Protein AF-A0A1Y6CML8-F1 (afdb_monomer)

Sequence (358 aa):
MKNLISGRGLSFLCTCILMVQCGVFVGNPADETDGVEADGSIPDDSTGTSSSMTLTLSADSSATLQGASTPLILPNGLTINYGRLTVSRLRMVPSAEESEFEQGLDERLSQIEEQEDPGKATTREEKEGSIESIEAEYDELIAAAATEEEKEALREQEDEERATHEEEVASIEKELQDEKDALEDTEDSSLKLKDNDYVYDLLANTVTPSIDSFSALDGSYQRVEFELRPLRESSDPKLLNRAALVEGVIEIDSTTRRVEVEVRQLTPIKLKGTGGLQVDADDTNDMIIKFALGAWFVDVNLNTATVNTRGEIHINEKENRPLYDAILQNIRRSTKFGEDQDTDGQLDDDELVGDGDD

pLDDT: mean 70.41, std 22.05, range [20.19, 98.38]

Solvent-accessible surface area (backbone atoms only — not comparable to full-atom values): 21120 Å² total; per-residue (Å²): 142,77,92,83,86,85,79,86,76,84,75,84,78,74,88,75,84,80,76,86,79,68,67,76,76,76,76,79,78,87,84,87,88,85,91,72,87,79,71,92,69,80,77,87,56,76,81,82,47,63,16,65,32,43,76,44,72,42,50,51,53,94,66,84,77,81,63,73,79,67,62,50,72,38,97,86,54,40,32,36,74,44,37,40,37,22,42,38,39,41,36,43,41,47,38,67,57,55,50,51,48,52,51,50,49,51,53,46,52,50,49,53,41,68,73,41,64,93,88,68,71,59,56,71,71,47,47,58,49,43,50,58,50,48,54,54,52,50,53,53,51,45,70,66,41,92,44,72,69,57,30,51,53,49,50,53,48,50,54,51,55,48,52,52,51,53,50,52,54,52,50,50,55,48,53,54,49,56,49,52,58,56,57,68,66,64,60,86,75,46,52,61,54,70,94,45,76,27,38,34,31,54,60,65,51,45,51,44,64,72,79,72,72,44,71,46,60,34,39,49,22,32,31,40,37,39,32,30,41,40,32,88,74,58,96,53,71,85,44,47,60,24,11,31,43,40,32,29,38,33,72,51,94,92,39,81,28,46,36,37,40,51,35,48,68,53,79,64,40,52,49,67,39,82,84,29,45,79,39,55,52,94,50,85,47,63,47,74,47,66,49,50,64,61,56,30,50,61,94,55,68,72,84,75,56,65,62,47,100,84,56,32,34,53,30,22,93,82,38,47,36,75,58,32,54,51,31,53,50,29,45,58,52,73,41,56,70,47,59,32,83,85,70,81,77,53,64,40,78,69,70,75,78,68,82,75,87,125

Nearest PDB structures (foldseek):
  5uh7-assembly1_A  TM=4.057E-01  e=6.525E-01  Mycobacterium tuberculosis H37Rv
  8qu6-assembly1_D  TM=3.721E-01  e=4.956E+00  Mycolicibacterium smegmatis MC2 155

Structure (mmCIF, N/CA/C/O backbone):
data_AF-A0A1Y6CML8-F1
#
_entry.id   AF-A0A1Y6CML8-F1
#
loop_
_atom_site.group_PDB
_atom_site.id
_atom_site.type_symbol
_atom_site.label_atom_id
_atom_site.label_alt_id
_atom_site.label_comp_id
_atom_site.label_asym_id
_atom_site.label_entity_id
_atom_site.label_seq_id
_atom_site.pdbx_PDB_ins_code
_atom_site.Cartn_x
_atom_site.Cartn_y
_atom_site.Cartn_z
_atom_site.occupancy
_atom_site.B_iso_or_equiv
_atom_site.auth_seq_id
_atom_site.auth_comp_id
_atom_site.auth_asym_id
_atom_site.auth_atom_id
_atom_site.pdbx_PDB_model_num
ATOM 1 N N . MET A 1 1 ? -37.111 -34.732 35.824 1.00 43.94 1 MET A N 1
ATOM 2 C CA . MET A 1 1 ? -36.008 -33.751 35.791 1.00 43.94 1 MET A CA 1
ATOM 3 C C . MET A 1 1 ? -34.709 -34.484 36.082 1.00 43.94 1 MET A C 1
ATOM 5 O O . MET A 1 1 ? -34.442 -34.813 37.229 1.00 43.94 1 MET A O 1
ATOM 9 N N . LYS A 1 2 ? -33.971 -34.846 35.031 1.00 35.50 2 LYS A N 1
ATOM 10 C CA . LYS A 1 2 ? -32.618 -35.410 35.097 1.00 35.50 2 LYS A CA 1
ATOM 11 C C . LYS A 1 2 ? -31.787 -34.608 34.103 1.00 35.50 2 LYS A C 1
ATOM 13 O O . LYS A 1 2 ? -32.098 -34.622 32.917 1.00 35.50 2 LYS A O 1
ATOM 18 N N . ASN A 1 3 ? -30.810 -33.872 34.620 1.00 36.62 3 ASN A N 1
ATOM 19 C CA . ASN A 1 3 ? -29.830 -33.141 33.831 1.00 36.62 3 ASN A CA 1
ATOM 20 C C . ASN A 1 3 ? -28.894 -34.144 33.151 1.00 36.62 3 ASN A C 1
ATOM 22 O O . ASN A 1 3 ? -28.293 -34.972 33.834 1.00 36.62 3 ASN A O 1
ATOM 26 N N . LEU A 1 4 ? -28.756 -34.040 31.830 1.00 33.25 4 LEU A N 1
ATOM 27 C CA . LEU A 1 4 ? -27.606 -34.557 31.096 1.00 33.25 4 LEU A CA 1
ATOM 28 C C . LEU A 1 4 ? -26.916 -33.359 30.440 1.00 33.25 4 LEU A C 1
ATOM 30 O O . LEU A 1 4 ? -27.422 -32.778 29.486 1.00 33.25 4 LEU A O 1
ATOM 34 N N . ILE A 1 5 ? -25.776 -32.985 31.013 1.00 41.59 5 ILE A N 1
ATOM 35 C CA . ILE A 1 5 ? -24.759 -32.123 30.418 1.00 41.59 5 ILE A CA 1
ATOM 36 C C . ILE A 1 5 ? -23.634 -33.077 30.022 1.00 41.59 5 ILE A C 1
ATOM 38 O O . ILE A 1 5 ? -23.027 -33.688 30.898 1.00 41.59 5 ILE A O 1
ATOM 42 N N . SER A 1 6 ? -23.385 -33.251 28.727 1.00 35.81 6 SER A N 1
ATOM 43 C CA . SER A 1 6 ? -22.175 -33.890 28.202 1.00 35.81 6 SER A CA 1
ATOM 44 C C . SER A 1 6 ? -22.155 -33.725 26.684 1.00 35.81 6 SER A C 1
ATOM 46 O O . SER A 1 6 ? -23.107 -34.112 26.013 1.00 35.81 6 SER A O 1
ATOM 48 N N . GLY A 1 7 ? -21.082 -33.123 26.169 1.00 28.22 7 GLY A N 1
ATOM 49 C CA . GLY A 1 7 ? -20.831 -33.010 24.733 1.00 28.22 7 GLY A CA 1
ATOM 50 C C . GLY A 1 7 ? -20.184 -31.693 24.313 1.00 28.22 7 GLY A C 1
ATOM 51 O O . GLY A 1 7 ? -20.673 -31.051 23.393 1.00 28.22 7 GLY A O 1
ATOM 52 N N . ARG A 1 8 ? -19.099 -31.262 24.973 1.00 32.75 8 ARG A N 1
ATOM 53 C CA . ARG A 1 8 ? -18.182 -30.287 24.362 1.00 32.75 8 ARG A CA 1
ATOM 54 C C . ARG A 1 8 ? -17.377 -31.032 23.300 1.00 32.75 8 ARG A C 1
ATOM 56 O O . ARG A 1 8 ? -16.422 -31.726 23.635 1.00 32.75 8 ARG A O 1
ATOM 63 N N . GLY A 1 9 ? -17.807 -30.931 22.046 1.00 28.31 9 GLY A N 1
ATOM 64 C CA . GLY A 1 9 ? -16.965 -31.259 20.904 1.00 28.31 9 GLY A CA 1
ATOM 65 C C . GLY A 1 9 ? -15.872 -30.203 20.798 1.00 28.31 9 GLY A C 1
ATOM 66 O O . GLY A 1 9 ? -16.166 -29.039 20.544 1.00 28.31 9 GLY A O 1
ATOM 67 N N . LEU A 1 10 ? -14.627 -30.603 21.049 1.00 29.70 10 LEU A N 1
ATOM 68 C CA . LEU A 1 10 ? -13.454 -29.868 20.594 1.00 29.70 10 LEU A CA 1
ATOM 69 C C . LEU A 1 10 ? -13.422 -30.014 19.066 1.00 29.70 10 LEU A C 1
ATOM 71 O O . LEU A 1 10 ? -13.058 -31.070 18.555 1.00 29.70 10 LEU A O 1
ATOM 75 N N . SER A 1 11 ? -13.852 -28.990 18.337 1.00 24.38 11 SER A N 1
ATOM 76 C CA . SER A 1 11 ? -13.540 -28.860 16.917 1.00 24.38 11 SER A CA 1
ATOM 77 C C . SER A 1 11 ? -12.185 -28.168 16.803 1.00 24.38 11 SER A C 1
ATOM 79 O O . SER A 1 11 ? -12.092 -26.952 16.959 1.00 24.38 11 SER A O 1
ATOM 81 N N . PHE A 1 12 ? -11.135 -28.955 16.564 1.00 25.00 12 PHE A N 1
ATOM 82 C CA . PHE A 1 12 ? -9.922 -28.457 15.926 1.00 25.00 12 PHE A CA 1
ATOM 83 C C . PHE A 1 12 ? -10.318 -28.042 14.506 1.00 25.00 12 PHE A C 1
ATOM 85 O O . PHE A 1 12 ? -10.571 -28.900 13.663 1.00 25.00 12 PHE A O 1
ATOM 92 N N . LEU A 1 13 ? -10.453 -26.740 14.265 1.00 23.41 13 LEU A N 1
ATOM 93 C CA . LEU A 1 13 ? -10.524 -26.210 12.910 1.00 23.41 13 LEU A CA 1
ATOM 94 C C . LEU A 1 13 ? -9.090 -25.942 12.469 1.00 23.41 13 LEU A C 1
ATOM 96 O O . LEU A 1 13 ? -8.409 -25.054 12.972 1.00 23.41 13 LEU A O 1
ATOM 100 N N . CYS A 1 14 ? -8.652 -26.852 11.608 1.00 21.59 14 CYS A N 1
ATOM 101 C CA . CYS A 1 14 ? -7.428 -26.836 10.840 1.00 21.59 14 CYS A CA 1
ATOM 102 C C . CYS A 1 14 ? -7.325 -25.521 10.057 1.00 21.59 14 CYS A C 1
ATOM 104 O O . CYS A 1 14 ? -8.293 -25.078 9.440 1.00 21.59 14 CYS A O 1
ATOM 106 N N . THR A 1 15 ? -6.150 -24.905 10.140 1.00 26.06 15 THR A N 1
ATOM 107 C CA . THR A 1 15 ? -5.695 -23.780 9.331 1.00 26.06 15 THR A CA 1
ATOM 108 C C . THR A 1 15 ? -5.855 -24.127 7.852 1.00 26.06 15 THR A C 1
ATOM 110 O O . THR A 1 15 ? -5.135 -24.980 7.342 1.00 26.06 15 THR A O 1
ATOM 113 N N . CYS A 1 16 ? -6.796 -23.486 7.163 1.00 20.19 16 CYS A N 1
ATOM 114 C CA . CYS A 1 16 ? -6.818 -23.463 5.705 1.00 20.19 16 CYS A CA 1
ATOM 115 C C . CYS A 1 16 ? -6.251 -22.116 5.264 1.00 20.19 16 CYS A C 1
ATOM 117 O O . CYS A 1 16 ? -6.911 -21.084 5.382 1.00 20.19 16 CYS A O 1
ATOM 119 N N . ILE A 1 17 ? -4.996 -22.158 4.822 1.00 25.16 17 ILE A N 1
ATOM 120 C CA . ILE A 1 17 ? -4.345 -21.131 4.013 1.00 25.16 17 ILE A CA 1
ATOM 121 C C . ILE A 1 17 ? -5.192 -21.009 2.742 1.00 25.16 17 ILE A C 1
ATOM 123 O O . ILE A 1 17 ? -5.418 -22.006 2.056 1.00 25.16 17 ILE A O 1
ATOM 127 N N . LEU A 1 18 ? -5.773 -19.832 2.504 1.00 21.09 18 LEU A N 1
ATOM 128 C CA . LEU A 1 18 ? -6.534 -19.578 1.288 1.00 21.09 18 LEU A CA 1
ATOM 129 C C . LEU A 1 18 ? -5.581 -18.965 0.266 1.00 21.09 18 LEU A C 1
ATOM 131 O O . LEU A 1 18 ? -5.087 -17.857 0.458 1.00 21.09 18 LEU A O 1
ATOM 135 N N . MET A 1 19 ? -5.340 -19.755 -0.775 1.00 24.66 19 MET A N 1
ATOM 136 C CA . MET A 1 19 ? -4.560 -19.443 -1.963 1.00 24.66 19 MET A CA 1
ATOM 137 C C . MET A 1 19 ? -5.024 -18.144 -2.627 1.00 24.66 19 MET A C 1
ATOM 139 O O . MET A 1 19 ? -6.220 -17.935 -2.877 1.00 24.66 19 MET A O 1
ATOM 143 N N . VAL A 1 20 ? -4.055 -17.326 -3.029 1.00 26.41 20 VAL A N 1
ATOM 144 C CA . VAL A 1 20 ? -4.253 -16.343 -4.091 1.00 26.41 20 VAL A CA 1
ATOM 145 C C . VAL A 1 20 ? -4.290 -17.113 -5.407 1.00 26.41 20 VAL A C 1
ATOM 147 O O . VAL A 1 20 ? -3.270 -17.346 -6.037 1.00 26.41 20 VAL A O 1
ATOM 150 N N . GLN A 1 21 ? -5.480 -17.512 -5.846 1.00 26.95 21 GLN A N 1
ATOM 151 C CA . GLN A 1 21 ? -5.640 -17.994 -7.213 1.00 26.95 21 GLN A CA 1
ATOM 152 C C . GLN A 1 21 ? -5.720 -16.777 -8.143 1.00 26.95 21 GLN A C 1
ATOM 154 O O . GLN A 1 21 ? -6.791 -16.181 -8.303 1.00 26.95 21 GLN A O 1
ATOM 159 N N . CYS A 1 22 ? -4.577 -16.380 -8.706 1.00 27.27 22 CYS A N 1
ATOM 160 C CA . CYS A 1 22 ? -4.531 -15.558 -9.909 1.00 27.27 22 CYS A CA 1
ATOM 161 C C . CYS A 1 22 ? -4.835 -16.499 -11.081 1.00 27.27 22 CYS A C 1
ATOM 163 O O . CYS A 1 22 ? -3.946 -17.094 -11.672 1.00 27.27 22 CYS A O 1
ATOM 165 N N . GLY A 1 23 ? -6.117 -16.755 -11.339 1.00 24.86 23 GLY A N 1
ATOM 166 C CA . GLY A 1 23 ? -6.502 -17.515 -12.519 1.00 24.86 23 GLY A CA 1
ATOM 167 C C . GLY A 1 23 ? -6.391 -16.620 -13.743 1.00 24.86 23 GLY A C 1
ATOM 168 O O . GLY A 1 23 ? -7.392 -16.020 -14.120 1.00 24.86 23 GLY A O 1
ATOM 169 N N . VAL A 1 24 ? -5.215 -16.548 -14.369 1.00 28.98 24 VAL A N 1
ATOM 170 C CA . VAL A 1 24 ? -5.173 -16.294 -15.812 1.00 28.98 24 VAL A CA 1
ATOM 171 C C . VAL A 1 24 ? -5.735 -17.566 -16.432 1.00 28.98 24 VAL A C 1
ATOM 173 O O . VAL A 1 24 ? -5.081 -18.605 -16.465 1.00 28.98 24 VAL A O 1
ATOM 176 N N . PHE A 1 25 ? -7.016 -17.546 -16.796 1.00 27.05 25 PHE A N 1
ATOM 177 C CA . PHE A 1 25 ? -7.629 -18.690 -17.455 1.00 27.05 25 PHE A CA 1
ATOM 178 C C . PHE A 1 25 ? -7.141 -18.696 -18.905 1.00 27.05 25 PHE A C 1
ATOM 180 O O . PHE A 1 25 ? -7.835 -18.206 -19.787 1.00 27.05 25 PHE A O 1
ATOM 187 N N . VAL A 1 26 ? -5.945 -19.240 -19.147 1.00 30.86 26 VAL A N 1
ATOM 188 C CA . VAL A 1 26 ? -5.511 -19.593 -20.501 1.00 30.86 26 VAL A CA 1
ATOM 189 C C . VAL A 1 26 ? -6.376 -20.777 -20.913 1.00 30.86 26 VAL A C 1
ATOM 191 O O . VAL A 1 26 ? -6.164 -21.922 -20.501 1.00 30.86 26 VAL A O 1
ATOM 194 N N . GLY A 1 27 ? -7.459 -20.487 -21.629 1.00 23.41 27 GLY A N 1
ATOM 195 C CA . GLY A 1 27 ? -8.357 -21.507 -22.136 1.00 23.41 27 GLY A CA 1
ATOM 196 C C . GLY A 1 27 ? -7.617 -22.339 -23.169 1.00 23.41 27 GLY A C 1
ATOM 197 O O . GLY A 1 27 ? -7.581 -21.959 -24.323 1.00 23.41 27 GLY A O 1
ATOM 198 N N . ASN A 1 28 ? -7.049 -23.475 -22.769 1.00 26.75 28 ASN A N 1
ATOM 199 C CA . ASN A 1 28 ? -6.394 -24.407 -23.684 1.00 26.75 28 ASN A CA 1
ATOM 200 C C . ASN A 1 28 ? -7.430 -24.952 -24.696 1.00 26.75 28 ASN A C 1
ATOM 202 O O . ASN A 1 28 ? -8.315 -25.719 -24.282 1.00 26.75 28 ASN A O 1
ATOM 206 N N . PRO A 1 29 ? -7.392 -24.592 -25.998 1.00 29.45 29 PRO A N 1
ATOM 207 C CA . PRO A 1 29 ? -8.191 -25.292 -26.981 1.00 29.45 29 PRO A CA 1
ATOM 208 C C . PRO A 1 29 ? -7.500 -26.623 -27.286 1.00 29.45 29 PRO A C 1
ATOM 210 O O . PRO A 1 29 ? -6.306 -26.703 -27.553 1.00 29.45 29 PRO A O 1
ATOM 213 N N . ALA A 1 30 ? -8.277 -27.693 -27.203 1.00 30.61 30 ALA A N 1
ATOM 214 C CA . ALA A 1 30 ? -7.819 -29.056 -27.379 1.00 30.61 30 ALA A CA 1
ATOM 215 C C . ALA A 1 30 ? -7.053 -29.300 -28.705 1.00 30.61 30 ALA A C 1
ATOM 217 O O . ALA A 1 30 ? -7.600 -29.085 -29.783 1.00 30.61 30 ALA A O 1
ATOM 218 N N . ASP A 1 31 ? -5.877 -29.915 -28.552 1.00 32.16 31 ASP A N 1
ATOM 219 C CA . ASP A 1 31 ? -5.409 -31.135 -29.236 1.00 32.16 31 ASP A CA 1
ATOM 220 C C . ASP A 1 31 ? -4.552 -31.082 -30.529 1.00 32.16 31 ASP A C 1
ATOM 222 O O . ASP A 1 31 ? -4.828 -30.378 -31.495 1.00 32.16 31 ASP A O 1
ATOM 226 N N . GLU A 1 32 ? -3.575 -32.001 -30.498 1.00 31.28 32 GLU A N 1
ATOM 227 C CA . GLU A 1 32 ? -2.756 -32.665 -31.532 1.00 31.28 32 GLU A CA 1
ATOM 228 C C . GLU A 1 32 ? -1.605 -31.957 -32.301 1.00 31.28 32 GLU A C 1
ATOM 230 O O . GLU A 1 32 ? -1.750 -31.445 -33.407 1.00 31.28 32 GLU A O 1
ATOM 235 N N . THR A 1 33 ? -0.392 -32.270 -31.816 1.00 35.28 33 THR A N 1
ATOM 236 C CA . THR A 1 33 ? 0.757 -32.890 -32.531 1.00 35.28 33 THR A CA 1
ATOM 237 C C . THR A 1 33 ? 1.876 -32.065 -33.191 1.00 35.28 33 THR A C 1
ATOM 239 O O . THR A 1 33 ? 1.671 -31.180 -34.011 1.00 35.28 33 THR A O 1
ATOM 242 N N . ASP A 1 34 ? 3.072 -32.597 -32.898 1.00 31.50 34 ASP A N 1
ATOM 243 C CA . ASP A 1 34 ? 4.347 -32.629 -33.621 1.00 31.50 34 ASP A CA 1
ATOM 244 C C . ASP A 1 34 ? 5.389 -31.523 -33.400 1.00 31.50 34 ASP A C 1
ATOM 246 O O . ASP A 1 34 ? 5.178 -30.328 -33.573 1.00 31.50 34 ASP A O 1
ATOM 250 N N . GLY A 1 35 ? 6.563 -32.011 -32.981 1.00 40.06 35 GLY A N 1
ATOM 251 C CA . GLY A 1 35 ? 7.673 -31.251 -32.440 1.00 40.06 35 GLY A CA 1
ATOM 252 C C . GLY A 1 35 ? 8.381 -30.360 -33.448 1.00 40.06 35 GLY A C 1
ATOM 253 O O . GLY A 1 35 ? 8.657 -30.742 -34.587 1.00 40.06 35 GLY A O 1
ATOM 254 N N . VAL A 1 36 ? 8.750 -29.188 -32.948 1.00 28.75 36 VAL A N 1
ATOM 255 C CA . VAL A 1 36 ? 9.671 -28.244 -33.564 1.00 28.75 36 VAL A CA 1
ATOM 256 C C . VAL A 1 36 ? 10.603 -27.781 -32.447 1.00 28.75 36 VAL A C 1
ATOM 258 O O . VAL A 1 36 ? 10.142 -27.397 -31.374 1.00 28.75 36 VAL A O 1
ATOM 261 N N . GLU A 1 37 ? 11.913 -27.895 -32.670 1.00 34.16 37 GLU A N 1
ATOM 262 C CA . GLU A 1 37 ? 12.925 -27.297 -31.798 1.00 34.16 37 GLU A CA 1
ATOM 263 C C . GLU A 1 37 ? 12.707 -25.778 -31.804 1.00 34.16 37 GLU A C 1
ATOM 265 O O . GLU A 1 37 ? 12.798 -25.144 -32.856 1.00 34.16 37 GLU A O 1
ATOM 270 N N . ALA A 1 38 ? 12.346 -25.218 -30.648 1.00 29.39 38 ALA A N 1
ATOM 271 C CA . ALA A 1 38 ? 12.131 -23.790 -30.484 1.00 29.39 38 ALA A CA 1
ATOM 272 C C . ALA A 1 38 ? 13.484 -23.065 -30.506 1.00 29.39 38 ALA A C 1
ATOM 274 O O . ALA A 1 38 ? 14.304 -23.202 -29.598 1.00 29.39 38 ALA A O 1
ATOM 275 N N . ASP A 1 39 ? 13.708 -22.323 -31.585 1.00 31.08 39 ASP A N 1
ATOM 276 C CA . ASP A 1 39 ? 14.651 -21.215 -31.645 1.00 31.08 39 ASP A CA 1
ATOM 277 C C . ASP A 1 39 ? 14.195 -20.156 -30.627 1.00 31.08 39 ASP A C 1
ATOM 279 O O . ASP A 1 39 ? 13.038 -19.738 -30.647 1.00 31.08 39 ASP A O 1
ATOM 283 N N . GLY A 1 40 ? 15.080 -19.772 -29.704 1.00 30.23 40 GLY A N 1
ATOM 284 C CA . GLY A 1 40 ? 14.824 -18.825 -28.614 1.00 30.23 40 GLY A CA 1
ATOM 285 C C . GLY A 1 40 ? 14.752 -17.372 -29.081 1.00 30.23 40 GLY A C 1
ATOM 286 O O . GLY A 1 40 ? 15.366 -16.497 -28.475 1.00 30.23 40 GLY A O 1
ATOM 287 N N . SER A 1 41 ? 14.032 -17.112 -30.169 1.00 32.41 41 SER A N 1
ATOM 288 C CA . SER A 1 41 ? 13.659 -15.761 -30.566 1.00 32.41 41 SER A CA 1
ATOM 289 C C . SER A 1 41 ? 12.367 -15.389 -29.844 1.00 32.41 41 SER A C 1
ATOM 291 O O . SER A 1 41 ? 11.303 -15.938 -30.120 1.00 32.41 41 SER A O 1
ATOM 293 N N . ILE A 1 42 ? 12.481 -14.455 -28.899 1.00 37.47 42 ILE A N 1
ATOM 294 C CA . ILE A 1 42 ? 11.335 -13.742 -28.331 1.00 37.47 42 ILE A CA 1
ATOM 295 C C . ILE A 1 42 ? 10.598 -13.092 -29.516 1.00 37.47 42 ILE A C 1
ATOM 297 O O . ILE A 1 42 ? 11.238 -12.349 -30.270 1.00 37.47 42 ILE A O 1
ATOM 301 N N . PRO A 1 43 ? 9.312 -13.398 -29.758 1.00 37.25 43 PRO A N 1
ATOM 302 C CA . PRO A 1 43 ? 8.570 -12.751 -30.826 1.00 37.25 43 PRO A CA 1
ATOM 303 C C . PRO A 1 43 ? 8.430 -11.250 -30.531 1.00 37.25 43 PRO A C 1
ATOM 305 O O . PRO A 1 43 ? 8.148 -10.828 -29.412 1.00 37.25 43 PRO A O 1
ATOM 308 N N . ASP A 1 44 ? 8.675 -10.442 -31.560 1.00 44.31 44 ASP A N 1
ATOM 309 C CA . ASP A 1 44 ? 8.396 -9.006 -31.588 1.00 44.31 44 ASP A CA 1
ATOM 310 C C . ASP A 1 44 ? 6.866 -8.814 -31.661 1.00 44.31 44 ASP A C 1
ATOM 312 O O . ASP A 1 44 ? 6.285 -8.692 -32.741 1.00 44.31 44 ASP A O 1
ATOM 316 N N . ASP A 1 45 ? 6.196 -8.884 -30.504 1.00 42.94 45 ASP A N 1
ATOM 317 C CA . ASP A 1 45 ? 4.728 -8.872 -30.350 1.00 42.94 45 ASP A CA 1
ATOM 318 C C . ASP A 1 45 ? 4.105 -7.459 -30.413 1.00 42.94 45 ASP A C 1
ATOM 320 O O . ASP A 1 45 ? 3.121 -7.140 -29.752 1.00 42.94 45 ASP A O 1
ATOM 324 N N . SER A 1 46 ? 4.619 -6.570 -31.264 1.00 43.19 46 SER A N 1
ATOM 325 C CA . SER A 1 46 ? 4.088 -5.204 -31.427 1.00 43.19 46 SER A CA 1
ATOM 326 C C . SER A 1 46 ? 3.034 -5.066 -32.543 1.00 43.19 46 SER A C 1
ATOM 328 O O . SER A 1 46 ? 2.945 -4.035 -33.215 1.00 43.19 46 SER A O 1
ATOM 330 N N . THR A 1 47 ? 2.169 -6.069 -32.759 1.00 45.41 47 THR A N 1
ATOM 331 C CA . THR A 1 47 ? 1.162 -6.022 -33.851 1.00 45.41 47 THR A CA 1
ATOM 332 C C . THR A 1 47 ? 0.024 -5.005 -33.647 1.00 45.41 47 THR A C 1
ATOM 334 O O . THR A 1 47 ? -0.854 -4.871 -34.504 1.00 45.41 47 THR A O 1
ATOM 337 N N . GLY A 1 48 ? 0.053 -4.216 -32.567 1.00 50.22 48 GLY A N 1
ATOM 338 C CA . GLY A 1 48 ? -0.792 -3.030 -32.387 1.00 50.22 48 GLY A CA 1
ATOM 339 C C . GLY A 1 48 ? -2.281 -3.328 -32.192 1.00 50.22 48 GLY A C 1
ATOM 340 O O . GLY A 1 48 ? -3.111 -2.429 -32.351 1.00 50.22 48 GLY A O 1
ATOM 341 N N . THR A 1 49 ? -2.635 -4.572 -31.872 1.00 47.25 49 THR A N 1
ATOM 342 C CA . THR A 1 49 ? -3.989 -4.937 -31.455 1.00 47.25 49 THR A CA 1
ATOM 343 C C . THR A 1 49 ? -4.116 -4.787 -29.941 1.00 47.25 49 THR A C 1
ATOM 345 O O . THR A 1 49 ? -3.166 -5.009 -29.194 1.00 47.25 49 THR A O 1
ATOM 348 N N . SER A 1 50 ? -5.272 -4.305 -29.485 1.00 48.72 50 SER A N 1
ATOM 349 C CA . SER A 1 50 ? -5.506 -3.993 -28.079 1.00 48.72 50 SER A CA 1
ATOM 350 C C . SER A 1 50 ? -6.700 -4.792 -27.554 1.00 48.72 50 SER A C 1
ATOM 352 O O . SER A 1 50 ? -7.773 -4.789 -28.161 1.00 48.72 50 SER A O 1
ATOM 354 N N . SER A 1 51 ? -6.521 -5.477 -26.425 1.00 43.06 51 SER A N 1
ATOM 355 C CA . SER A 1 51 ? -7.569 -6.225 -25.722 1.00 43.06 51 SER A CA 1
ATOM 356 C C . SER A 1 51 ? -8.313 -5.320 -24.747 1.00 43.06 51 SER A C 1
ATOM 358 O O . SER A 1 51 ? -7.757 -4.325 -24.280 1.00 43.06 51 SER A O 1
ATOM 360 N N . SER A 1 52 ? -9.559 -5.649 -24.402 1.00 43.69 52 SER A N 1
ATOM 361 C CA . SER A 1 52 ? -10.270 -5.015 -23.282 1.00 43.69 52 SER A CA 1
ATOM 362 C C . SER A 1 52 ? -10.031 -5.831 -22.017 1.00 43.69 52 SER A C 1
ATOM 364 O O . SER A 1 52 ? -10.432 -6.988 -21.958 1.00 43.69 52 SER A O 1
ATOM 366 N N . MET A 1 53 ? -9.458 -5.216 -20.986 1.00 41.62 53 MET A N 1
ATOM 367 C CA . MET A 1 53 ? -9.228 -5.849 -19.689 1.00 41.62 53 MET A CA 1
ATOM 368 C C . MET A 1 53 ? -10.206 -5.310 -18.640 1.00 41.62 53 MET A C 1
ATOM 370 O O . MET A 1 53 ? -10.480 -4.103 -18.576 1.00 41.62 53 MET A O 1
ATOM 374 N N . THR A 1 54 ? -10.722 -6.206 -17.795 1.00 54.75 54 THR A N 1
ATOM 375 C CA . THR A 1 54 ? -11.531 -5.830 -16.628 1.00 54.75 54 THR A CA 1
ATOM 376 C C . THR A 1 54 ? -10.694 -5.958 -15.363 1.00 54.75 54 THR A C 1
ATOM 378 O O . THR A 1 54 ? -10.180 -7.027 -15.042 1.00 54.75 54 THR A O 1
ATOM 381 N N . LEU A 1 55 ? -10.589 -4.870 -14.599 1.00 51.62 55 LEU A N 1
ATOM 382 C CA . LEU A 1 55 ? -9.995 -4.902 -13.266 1.00 51.62 55 LEU A CA 1
ATOM 383 C C . LEU A 1 55 ? -11.078 -5.079 -12.207 1.00 51.62 55 LEU A C 1
ATOM 385 O O . LEU A 1 55 ? -11.944 -4.222 -12.030 1.00 51.62 55 LEU A O 1
ATOM 389 N N . THR A 1 56 ? -10.966 -6.158 -11.442 1.00 59.47 56 THR A N 1
ATOM 390 C CA . THR A 1 56 ? -11.785 -6.406 -10.259 1.00 59.47 56 THR A CA 1
ATOM 391 C C . THR A 1 56 ? -10.918 -6.302 -9.010 1.00 59.47 56 THR A C 1
ATOM 393 O O . THR A 1 56 ? -10.055 -7.136 -8.752 1.00 59.47 56 THR A O 1
ATOM 396 N N . LEU A 1 57 ? -11.165 -5.286 -8.185 1.00 52.22 57 LEU A N 1
ATOM 397 C CA . LEU A 1 57 ? -10.616 -5.251 -6.830 1.00 52.22 57 LEU A CA 1
ATOM 398 C C . LEU A 1 57 ? -11.520 -6.092 -5.923 1.00 52.22 57 LEU A C 1
ATOM 400 O O . LEU A 1 57 ? -12.738 -5.957 -5.986 1.00 52.22 57 LEU A O 1
ATOM 404 N N . SER A 1 58 ? -10.920 -6.971 -5.122 1.00 50.06 58 SER A N 1
ATOM 405 C CA . SER A 1 58 ? -11.586 -7.838 -4.152 1.00 50.06 58 SER A CA 1
ATOM 406 C C . SER A 1 58 ? -10.885 -7.780 -2.793 1.00 50.06 58 SER A C 1
ATOM 408 O O . SER A 1 58 ? -9.695 -7.504 -2.684 1.00 50.06 58 SER A O 1
ATOM 410 N N . ALA A 1 59 ? -11.615 -7.984 -1.702 1.00 44.97 59 ALA A N 1
ATOM 411 C CA . ALA A 1 59 ? -11.016 -8.244 -0.396 1.00 44.97 59 ALA A CA 1
ATOM 412 C C . ALA A 1 59 ? -11.056 -9.753 -0.168 1.00 44.97 59 ALA A C 1
ATOM 414 O O . ALA A 1 59 ? -12.088 -10.377 -0.424 1.00 44.97 59 ALA A O 1
ATOM 415 N N . ASP A 1 60 ? -9.942 -10.349 0.259 1.00 44.62 60 ASP A N 1
ATOM 416 C CA . ASP A 1 60 ? -9.967 -11.746 0.678 1.00 44.62 60 ASP A CA 1
ATOM 417 C C . ASP A 1 60 ? -10.424 -11.815 2.131 1.00 44.62 60 ASP A C 1
ATOM 419 O O . ASP A 1 60 ? -9.754 -11.352 3.059 1.00 44.62 60 ASP A O 1
ATOM 423 N N . SER A 1 61 ? -11.608 -12.372 2.316 1.00 38.59 61 SER A N 1
ATOM 424 C CA . SER A 1 61 ? -12.154 -12.721 3.611 1.00 38.59 61 SER A CA 1
ATOM 425 C C . SER A 1 61 ? -12.416 -14.226 3.611 1.00 38.59 61 SER A C 1
ATOM 427 O O . SER A 1 61 ? -13.549 -14.693 3.459 1.00 38.59 61 SER A O 1
ATOM 429 N N . SER A 1 62 ? -11.380 -15.021 3.835 1.00 36.84 62 SER A N 1
ATOM 430 C CA . SER A 1 62 ? -11.546 -16.435 4.193 1.00 36.84 62 SER A CA 1
ATOM 431 C C . SER A 1 62 ? -12.432 -16.636 5.446 1.00 36.84 62 SER A C 1
ATOM 433 O O . SER A 1 62 ? -12.910 -17.737 5.716 1.00 36.84 62 SER A O 1
ATOM 435 N N . ALA A 1 63 ? -12.757 -15.559 6.173 1.00 30.08 63 ALA A N 1
ATOM 436 C CA . ALA A 1 63 ? -13.906 -15.473 7.065 1.00 30.08 63 ALA A CA 1
ATOM 437 C C . ALA A 1 63 ? -15.196 -15.194 6.265 1.00 30.08 63 ALA A C 1
ATOM 439 O O . ALA A 1 63 ? -15.410 -14.065 5.840 1.00 30.08 63 ALA A O 1
ATOM 440 N N . THR A 1 64 ? -16.048 -16.214 6.088 1.00 29.88 64 THR A N 1
ATOM 441 C CA . THR A 1 64 ? -17.417 -16.176 5.512 1.00 29.88 64 THR A CA 1
ATOM 442 C C . THR A 1 64 ? -18.005 -14.766 5.311 1.00 29.88 64 THR A C 1
ATOM 444 O O . THR A 1 64 ? -18.745 -14.271 6.163 1.00 29.88 64 THR A O 1
ATOM 447 N N . LEU A 1 65 ? -17.720 -14.132 4.167 1.00 29.36 65 LEU A N 1
ATOM 448 C CA . LEU A 1 65 ? -18.440 -12.945 3.706 1.00 29.36 65 LEU A CA 1
ATOM 449 C C . LEU A 1 65 ? -19.730 -13.411 3.033 1.00 29.36 65 LEU A C 1
ATOM 451 O O . LEU A 1 65 ? -19.737 -13.870 1.893 1.00 29.36 65 LEU A O 1
ATOM 455 N N . GLN A 1 66 ? -20.844 -13.289 3.750 1.00 27.39 66 GLN A N 1
ATOM 456 C CA . GLN A 1 66 ? -22.177 -13.375 3.168 1.00 27.39 66 GLN A CA 1
ATOM 457 C C . GLN A 1 66 ? -22.797 -11.972 3.199 1.00 27.39 66 GLN A C 1
ATOM 459 O O . GLN A 1 66 ? -23.483 -11.601 4.144 1.00 27.39 66 GLN A O 1
ATOM 464 N N . GLY A 1 67 ? -22.546 -11.195 2.142 1.00 32.12 67 GLY A N 1
ATOM 465 C CA . GLY A 1 67 ? -23.212 -9.917 1.887 1.00 32.12 67 GLY A CA 1
ATOM 466 C C . GLY A 1 67 ? -22.512 -8.686 2.469 1.00 32.12 67 GLY A C 1
ATOM 467 O O . GLY A 1 67 ? -22.184 -8.615 3.650 1.00 32.12 67 GLY A O 1
ATOM 468 N N . ALA A 1 68 ? -22.334 -7.684 1.607 1.00 38.00 68 ALA A N 1
ATOM 469 C CA . ALA A 1 68 ? -21.870 -6.345 1.944 1.00 38.00 68 ALA A CA 1
ATOM 470 C C . ALA A 1 68 ? -22.623 -5.789 3.165 1.00 38.00 68 ALA A C 1
ATOM 472 O O . ALA A 1 68 ? -23.848 -5.666 3.122 1.00 38.00 68 ALA A O 1
ATOM 473 N N . SER A 1 69 ? -21.875 -5.490 4.237 1.00 52.38 69 SER A N 1
ATOM 474 C CA . SER A 1 69 ? -22.230 -4.755 5.476 1.00 52.38 69 SER A CA 1
ATOM 475 C C . SER A 1 69 ? -21.842 -5.464 6.776 1.00 52.38 69 SER A C 1
ATOM 477 O O . SER A 1 69 ? -21.941 -4.852 7.842 1.00 52.38 69 SER A O 1
ATOM 479 N N . THR A 1 70 ? -21.386 -6.718 6.736 1.00 64.19 70 THR A N 1
ATOM 480 C CA . THR A 1 70 ? -20.933 -7.383 7.962 1.00 64.19 70 THR A CA 1
ATOM 481 C C . THR A 1 70 ? -19.527 -6.936 8.343 1.00 64.19 70 THR A C 1
ATOM 483 O O . THR A 1 70 ? -18.644 -6.915 7.484 1.00 64.19 70 THR A O 1
ATOM 486 N N . PRO A 1 71 ? -19.295 -6.600 9.620 1.00 78.81 71 PRO A N 1
ATOM 487 C CA . PRO A 1 71 ? -17.964 -6.258 10.077 1.00 78.81 71 PRO A CA 1
ATOM 488 C C . PRO A 1 71 ? -17.022 -7.458 9.941 1.00 78.81 71 PRO A C 1
ATOM 490 O O . PRO A 1 71 ? -17.412 -8.599 10.200 1.00 78.81 71 PRO A O 1
ATOM 493 N N . LEU A 1 72 ? -15.776 -7.194 9.553 1.00 81.12 72 LEU A N 1
ATOM 494 C CA . LEU A 1 72 ? -14.739 -8.217 9.454 1.00 81.12 72 LEU A CA 1
ATOM 495 C C . LEU A 1 72 ? -14.113 -8.418 10.838 1.00 81.12 72 LEU A C 1
ATOM 497 O O . LEU A 1 72 ? -13.507 -7.499 11.385 1.00 81.12 72 LEU A O 1
ATOM 501 N N . ILE A 1 73 ? -14.263 -9.611 11.412 1.00 84.88 73 ILE A N 1
ATOM 502 C CA . ILE A 1 73 ? -13.669 -9.958 12.709 1.00 84.88 73 ILE A CA 1
ATOM 503 C C . ILE A 1 73 ? -12.341 -10.665 12.461 1.00 84.88 73 ILE A C 1
ATOM 505 O O . ILE A 1 73 ? -12.305 -11.748 11.878 1.00 84.88 73 ILE A O 1
ATOM 509 N N . LEU A 1 74 ? -11.254 -10.052 12.916 1.00 86.25 74 LEU A N 1
ATOM 510 C CA . LEU A 1 74 ? -9.912 -10.603 12.812 1.00 86.25 74 LEU A CA 1
ATOM 511 C C . LEU A 1 74 ? -9.584 -11.538 13.990 1.00 86.25 74 LEU A C 1
ATOM 513 O O . LEU A 1 74 ? -10.168 -11.400 15.069 1.00 86.25 74 LEU A O 1
ATOM 517 N N . PRO A 1 75 ? -8.605 -12.454 13.837 1.00 81.19 75 PRO A N 1
ATOM 518 C CA . PRO A 1 75 ? -8.207 -13.385 14.899 1.00 81.19 75 PRO A CA 1
ATOM 519 C C . PRO A 1 75 ? -7.759 -12.716 16.206 1.00 81.19 75 PRO A C 1
ATOM 521 O O . PRO A 1 75 ? -7.901 -13.299 17.278 1.00 81.19 75 PRO A O 1
ATOM 524 N N . ASN A 1 76 ? -7.252 -11.483 16.138 1.00 82.88 76 ASN A N 1
ATOM 525 C CA . ASN A 1 76 ? -6.844 -10.698 17.306 1.00 82.88 76 ASN A CA 1
ATOM 526 C C . ASN A 1 76 ? -8.021 -10.013 18.037 1.00 82.88 76 ASN A C 1
ATOM 528 O O . ASN A 1 76 ? -7.796 -9.245 18.970 1.00 82.88 76 ASN A O 1
ATOM 532 N N . GLY A 1 77 ? -9.265 -10.262 17.614 1.00 88.88 77 GLY A N 1
ATOM 533 C CA . GLY A 1 77 ? -10.472 -9.666 18.189 1.00 88.88 77 GLY A CA 1
ATOM 534 C C . GLY A 1 77 ? -10.816 -8.273 17.651 1.00 88.88 77 GLY A C 1
ATOM 535 O O . GLY A 1 77 ? -11.837 -7.711 18.053 1.00 88.88 77 GLY A O 1
ATOM 536 N N . LEU A 1 78 ? -10.017 -7.710 16.734 1.00 92.94 78 LEU A N 1
ATOM 537 C CA . LEU A 1 78 ? -10.369 -6.471 16.044 1.00 92.94 78 LEU A CA 1
ATOM 538 C C . LEU A 1 78 ? -11.568 -6.714 15.125 1.00 92.94 78 LEU A C 1
ATOM 540 O O . LEU A 1 78 ? -11.526 -7.547 14.225 1.00 92.94 78 LEU A O 1
ATOM 544 N N . THR A 1 79 ? -12.626 -5.943 15.330 1.00 94.12 79 THR A N 1
ATOM 545 C CA . THR A 1 79 ? -13.804 -5.907 14.466 1.00 94.12 79 THR A CA 1
ATOM 546 C C . THR A 1 79 ? -13.709 -4.679 13.567 1.00 94.12 79 THR A C 1
ATOM 548 O O . THR A 1 79 ? -13.901 -3.556 14.036 1.00 94.12 79 THR A O 1
ATOM 551 N N . ILE A 1 80 ? -13.383 -4.870 12.291 1.00 91.25 80 ILE A N 1
ATOM 552 C CA . ILE A 1 80 ? -13.261 -3.801 11.294 1.00 91.25 80 ILE A CA 1
ATOM 553 C C . ILE A 1 80 ? -14.654 -3.434 10.777 1.00 91.25 80 ILE A C 1
ATOM 555 O O . ILE A 1 80 ? -15.389 -4.282 10.275 1.00 91.25 80 ILE A O 1
ATOM 559 N N . ASN A 1 81 ? -14.993 -2.149 10.883 1.00 91.94 81 ASN A N 1
ATOM 560 C CA . ASN A 1 81 ? -16.284 -1.585 10.474 1.00 91.94 81 ASN A CA 1
ATOM 561 C C . ASN A 1 81 ? -16.160 -0.620 9.286 1.00 91.94 81 ASN A C 1
ATOM 563 O O . ASN A 1 81 ? -17.168 -0.228 8.702 1.00 91.94 81 ASN A O 1
ATOM 567 N N . TYR A 1 82 ? -14.939 -0.203 8.956 1.00 90.81 82 TYR A N 1
ATOM 568 C CA . TYR A 1 82 ? -14.639 0.671 7.831 1.00 90.81 82 TYR A CA 1
ATOM 569 C C . TYR A 1 82 ? -13.239 0.340 7.317 1.00 90.81 82 TYR A C 1
ATOM 571 O O . TYR A 1 82 ? -12.305 0.226 8.107 1.00 90.81 82 TYR A O 1
ATOM 579 N N . GLY A 1 83 ? -13.081 0.202 6.006 1.00 90.44 83 GLY A N 1
ATOM 580 C CA . GLY A 1 83 ? -11.781 0.012 5.374 1.00 90.44 83 GLY A CA 1
ATOM 581 C C . GLY A 1 83 ? -11.792 0.655 3.999 1.00 90.44 83 GLY A C 1
ATOM 582 O O . GLY A 1 83 ? -12.629 0.306 3.168 1.00 90.44 83 GLY A O 1
ATOM 583 N N . ARG A 1 84 ? -10.890 1.606 3.762 1.00 93.06 84 ARG A N 1
ATOM 584 C CA . ARG A 1 84 ? -10.742 2.284 2.473 1.00 93.06 84 ARG A CA 1
ATOM 585 C C . ARG A 1 84 ? -9.296 2.305 2.023 1.00 93.06 84 ARG A C 1
ATOM 587 O O . ARG A 1 84 ? -8.410 2.539 2.845 1.00 93.06 84 ARG A O 1
ATOM 594 N N . LEU A 1 85 ? -9.102 2.136 0.720 1.00 90.94 85 LEU A N 1
ATOM 595 C CA . LEU A 1 85 ? -7.840 2.387 0.034 1.00 90.94 85 LEU A CA 1
ATOM 596 C C . LEU A 1 85 ? -8.046 3.412 -1.064 1.00 90.94 85 LEU A C 1
ATOM 598 O O . LEU A 1 85 ? -9.054 3.380 -1.765 1.00 90.94 85 LEU A O 1
ATOM 602 N N . THR A 1 86 ? -7.074 4.292 -1.212 1.00 90.75 86 THR A N 1
ATOM 603 C CA . THR A 1 86 ? -7.014 5.242 -2.310 1.00 90.75 86 THR A CA 1
ATOM 604 C C . THR A 1 86 ? -6.045 4.704 -3.344 1.00 90.75 86 THR A C 1
ATOM 606 O O . THR A 1 86 ? -4.852 4.618 -3.074 1.00 90.75 86 THR A O 1
ATOM 609 N N . VAL A 1 87 ? -6.556 4.340 -4.513 1.00 87.38 87 VAL A N 1
ATOM 610 C CA . VAL A 1 87 ? -5.767 3.910 -5.667 1.00 87.38 87 VAL A CA 1
ATOM 611 C C . VAL A 1 87 ? -5.688 5.092 -6.620 1.00 87.38 87 VAL A C 1
ATOM 613 O O . VAL A 1 87 ? -6.712 5.556 -7.113 1.00 87.38 87 VAL A O 1
ATOM 616 N N . SER A 1 88 ? -4.486 5.605 -6.857 1.00 85.19 88 SER A N 1
ATOM 617 C CA . SER A 1 88 ? -4.283 6.771 -7.727 1.00 85.19 88 SER A CA 1
ATOM 618 C C . SER A 1 88 ? -3.764 6.393 -9.103 1.00 85.19 88 SER A C 1
ATOM 620 O O . SER A 1 88 ? -4.027 7.091 -10.074 1.00 85.19 88 SER A O 1
ATOM 622 N N . ARG A 1 89 ? -2.983 5.312 -9.186 1.00 83.94 89 ARG A N 1
ATOM 623 C CA . ARG A 1 89 ? -2.347 4.893 -10.431 1.00 83.94 89 ARG A CA 1
ATOM 624 C C . ARG A 1 89 ? -2.352 3.381 -10.535 1.00 83.94 89 ARG A C 1
ATOM 626 O O . ARG A 1 89 ? -2.068 2.688 -9.562 1.00 83.94 89 ARG A O 1
ATOM 633 N N . LEU A 1 90 ? -2.646 2.910 -11.733 1.00 81.88 90 LEU A N 1
ATOM 634 C CA . LEU A 1 90 ? -2.310 1.580 -12.206 1.00 81.88 90 LEU A CA 1
ATOM 635 C C . LEU A 1 90 ? -1.342 1.773 -13.363 1.00 81.88 90 LEU A C 1
ATOM 637 O O . LEU A 1 90 ? -1.554 2.681 -14.167 1.00 81.88 90 LEU A O 1
ATOM 641 N N . ARG A 1 91 ? -0.296 0.957 -13.414 1.00 83.81 91 ARG A N 1
ATOM 642 C CA . ARG A 1 91 ? 0.663 0.905 -14.511 1.00 83.81 91 ARG A CA 1
ATOM 643 C C . ARG A 1 91 ? 0.886 -0.551 -14.888 1.00 83.81 91 ARG A C 1
ATOM 645 O O . ARG A 1 91 ? 1.147 -1.357 -14.006 1.00 83.81 91 ARG A O 1
ATOM 652 N N . MET A 1 92 ? 0.829 -0.879 -16.171 1.00 81.12 92 MET A N 1
ATOM 653 C CA . MET A 1 92 ? 1.395 -2.126 -16.691 1.00 81.12 92 MET A CA 1
ATOM 654 C C . MET A 1 92 ? 2.710 -1.778 -17.383 1.00 81.12 92 MET A C 1
ATOM 656 O O . MET A 1 92 ? 2.764 -0.780 -18.102 1.00 81.12 92 MET A O 1
ATOM 660 N N . VAL A 1 93 ? 3.765 -2.534 -17.102 1.00 82.81 93 VAL A N 1
ATOM 661 C CA . VAL A 1 93 ? 5.102 -2.330 -17.671 1.00 82.81 93 VAL A CA 1
ATOM 662 C C . VAL A 1 93 ? 5.361 -3.481 -18.640 1.00 82.81 93 VAL A C 1
ATOM 664 O O . VAL A 1 93 ? 5.422 -4.624 -18.179 1.00 82.81 93 VAL A O 1
ATOM 667 N N . PRO A 1 94 ? 5.427 -3.224 -19.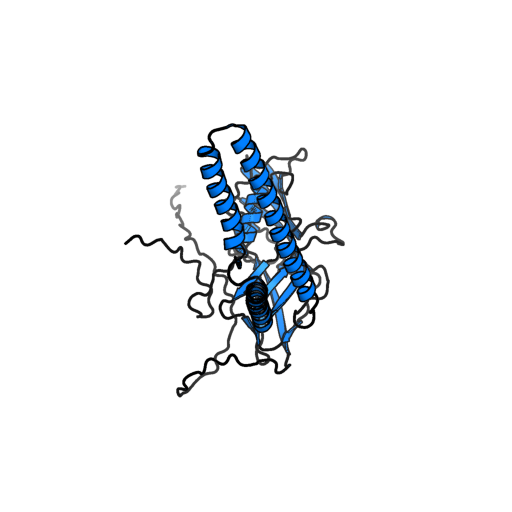958 1.00 81.69 94 PRO A N 1
ATOM 668 C CA . PRO A 1 94 ? 5.756 -4.246 -20.946 1.00 81.69 94 PRO A CA 1
ATOM 669 C C . PRO A 1 94 ? 7.129 -4.863 -20.666 1.00 81.69 94 PRO A C 1
ATOM 671 O O . PRO A 1 94 ? 8.053 -4.158 -20.264 1.00 81.69 94 PRO A O 1
ATOM 674 N N . SER A 1 95 ? 7.286 -6.162 -20.923 1.00 79.88 95 SER A N 1
ATOM 675 C CA . SER A 1 95 ? 8.561 -6.870 -20.729 1.00 79.88 95 SER A CA 1
ATOM 676 C C . SER A 1 95 ? 9.680 -6.321 -21.624 1.00 79.88 95 SER A C 1
ATOM 678 O O . SER A 1 95 ? 10.840 -6.294 -21.221 1.00 79.88 95 SER A O 1
ATOM 680 N N . ALA A 1 96 ? 9.333 -5.821 -22.816 1.00 71.62 96 ALA A N 1
ATOM 681 C CA . ALA A 1 96 ? 10.291 -5.204 -23.732 1.00 71.62 96 ALA A CA 1
ATOM 682 C C . ALA A 1 96 ? 10.929 -3.929 -23.150 1.00 71.62 96 ALA A C 1
ATOM 684 O O . ALA A 1 96 ? 12.125 -3.721 -23.312 1.00 71.62 96 ALA A O 1
ATOM 685 N N . GLU A 1 97 ? 10.167 -3.108 -22.421 1.00 65.81 97 GLU A N 1
ATOM 686 C CA . GLU A 1 97 ? 10.681 -1.838 -21.888 1.00 65.81 97 GLU A CA 1
ATOM 687 C C . GLU A 1 97 ? 11.684 -2.017 -20.755 1.00 65.81 97 GLU A C 1
ATOM 689 O O . GLU A 1 97 ? 12.660 -1.279 -20.671 1.00 65.81 97 GLU A O 1
ATOM 694 N N . GLU A 1 98 ? 11.442 -2.968 -19.854 1.00 63.72 98 GLU A N 1
ATOM 695 C CA . GLU A 1 98 ? 12.352 -3.219 -18.732 1.00 63.72 98 GLU A CA 1
ATOM 696 C C . GLU A 1 98 ? 13.610 -3.951 -19.235 1.00 63.72 98 GLU A C 1
ATOM 698 O O . GLU A 1 98 ? 14.698 -3.621 -18.780 1.00 63.72 98 GLU A O 1
ATOM 703 N N . SER A 1 99 ? 13.512 -4.787 -20.280 1.00 60.47 99 SER A N 1
ATOM 704 C CA . SER A 1 99 ? 14.689 -5.340 -20.969 1.00 60.47 99 SER A CA 1
ATOM 705 C C . SER A 1 99 ? 15.512 -4.275 -21.702 1.00 60.47 99 SER A C 1
ATOM 707 O O . SER A 1 99 ? 16.735 -4.333 -21.647 1.00 60.47 99 SER A O 1
ATOM 709 N N . GLU A 1 100 ? 14.893 -3.324 -22.407 1.00 62.50 100 GLU A N 1
ATOM 710 C CA . GLU A 1 100 ? 15.619 -2.219 -23.057 1.00 62.50 100 GLU A CA 1
ATOM 711 C C . GLU A 1 100 ? 16.233 -1.266 -22.027 1.00 62.50 100 GLU A C 1
ATOM 713 O O . GLU A 1 100 ? 17.339 -0.768 -22.229 1.00 62.50 100 GLU A O 1
ATOM 718 N N . PHE A 1 101 ? 15.545 -1.046 -20.904 1.00 60.41 101 PHE A N 1
ATOM 719 C CA . PHE A 1 101 ? 16.073 -0.284 -19.779 1.00 60.41 101 PHE A CA 1
ATOM 720 C C . PHE A 1 101 ? 17.287 -0.978 -19.160 1.00 60.41 101 PHE A C 1
ATOM 722 O O . PHE A 1 101 ? 18.324 -0.343 -19.022 1.00 60.41 101 PHE A O 1
ATOM 729 N N . GLU A 1 102 ? 17.188 -2.265 -18.815 1.00 61.31 102 GLU A N 1
ATOM 730 C CA . GLU A 1 102 ? 18.287 -3.034 -18.215 1.00 61.31 102 GLU A CA 1
ATOM 731 C C . GLU A 1 102 ? 19.464 -3.183 -19.187 1.00 61.31 102 GLU A C 1
ATOM 733 O O . GLU A 1 102 ? 20.596 -2.897 -18.811 1.00 61.31 102 GLU A O 1
ATOM 738 N N . GLN A 1 103 ? 19.209 -3.507 -20.460 1.00 61.12 103 GLN A N 1
ATOM 739 C CA . GLN A 1 103 ? 20.259 -3.575 -21.484 1.00 61.12 103 GLN A CA 1
ATOM 740 C C . GLN A 1 103 ? 20.900 -2.211 -21.745 1.00 61.12 103 GLN A C 1
ATOM 742 O O . GLN A 1 103 ? 22.114 -2.131 -21.900 1.00 61.12 103 GLN A O 1
ATOM 747 N N . GLY A 1 104 ? 20.113 -1.133 -21.770 1.00 60.53 104 GLY A N 1
ATOM 748 C CA . GLY A 1 104 ? 20.631 0.226 -21.894 1.00 60.53 104 GLY A CA 1
ATOM 749 C C . GLY A 1 104 ? 21.468 0.633 -20.682 1.00 60.53 104 GLY A C 1
ATOM 750 O O . GLY A 1 104 ? 22.491 1.295 -20.842 1.00 60.53 104 GLY A O 1
ATOM 751 N N . LEU A 1 105 ? 21.079 0.206 -19.481 1.00 56.62 105 LEU A N 1
ATOM 752 C CA . LEU A 1 105 ? 21.822 0.468 -18.252 1.00 56.62 105 LEU A CA 1
ATOM 753 C C . LEU A 1 105 ? 23.149 -0.302 -18.243 1.00 56.62 105 LEU A C 1
ATOM 755 O O . LEU A 1 105 ? 24.187 0.302 -17.988 1.00 56.62 105 LEU A O 1
ATOM 759 N N . ASP A 1 106 ? 23.140 -1.580 -18.623 1.00 57.16 106 ASP A N 1
ATOM 760 C CA . ASP A 1 106 ? 24.336 -2.423 -18.722 1.00 57.16 106 ASP A CA 1
ATOM 761 C C . ASP A 1 106 ? 25.280 -1.975 -19.849 1.00 57.16 106 ASP A C 1
ATOM 763 O O . ASP A 1 106 ? 26.495 -1.899 -19.656 1.00 57.16 106 ASP A O 1
ATOM 767 N N . GLU A 1 107 ? 24.754 -1.623 -21.025 1.00 63.66 107 GLU A N 1
ATOM 768 C CA . GLU A 1 107 ? 25.556 -1.131 -22.150 1.00 63.66 107 GLU A CA 1
ATOM 769 C C . GLU A 1 107 ? 26.165 0.242 -21.836 1.00 63.66 107 GLU A C 1
ATOM 771 O O . GLU A 1 107 ? 27.302 0.516 -22.219 1.00 63.66 107 GLU A O 1
ATOM 776 N N . ARG A 1 108 ? 25.461 1.108 -21.098 1.00 58.56 108 ARG A N 1
ATOM 777 C CA . ARG A 1 108 ? 25.993 2.418 -20.694 1.00 58.56 108 ARG A CA 1
ATOM 778 C C . ARG A 1 108 ? 26.948 2.326 -19.512 1.00 58.56 108 ARG A C 1
ATOM 780 O O . ARG A 1 108 ? 27.947 3.038 -19.535 1.00 58.56 108 ARG A O 1
ATOM 787 N N . LEU A 1 109 ? 26.720 1.425 -18.554 1.00 54.25 109 LEU A N 1
ATOM 788 C CA . LEU A 1 109 ? 27.734 1.052 -17.563 1.00 54.25 109 LEU A CA 1
ATOM 789 C C . LEU A 1 109 ? 28.997 0.560 -18.279 1.00 54.25 109 LEU A C 1
ATOM 791 O O . LEU A 1 109 ? 30.068 1.104 -18.039 1.00 54.25 109 LEU A O 1
ATOM 795 N N . SER A 1 110 ? 28.858 -0.320 -19.273 1.00 58.19 110 SER A N 1
ATOM 796 C CA . SER A 1 110 ? 29.979 -0.793 -20.100 1.00 58.19 110 SER A CA 1
ATOM 797 C C . SER A 1 110 ? 30.668 0.338 -20.890 1.00 58.19 110 SER A C 1
ATOM 799 O O . SER A 1 110 ? 31.882 0.330 -21.067 1.00 58.19 110 SER A O 1
ATOM 801 N N . GLN A 1 111 ? 29.929 1.345 -21.371 1.00 58.47 111 GLN A N 1
ATOM 802 C CA . GLN A 1 111 ? 30.513 2.502 -22.069 1.00 58.47 111 GLN A CA 1
ATOM 803 C C . GLN A 1 111 ? 31.210 3.487 -21.121 1.00 58.47 111 GLN A C 1
ATOM 805 O O . GLN A 1 111 ? 32.194 4.112 -21.518 1.00 58.47 111 GLN A O 1
ATOM 810 N N . ILE A 1 112 ? 30.717 3.636 -19.890 1.00 51.12 112 ILE A N 1
ATOM 811 C CA . ILE A 1 112 ? 31.398 4.383 -18.825 1.00 51.12 112 ILE A CA 1
ATOM 812 C C . ILE A 1 112 ? 32.696 3.650 -18.448 1.00 51.12 112 ILE A C 1
ATOM 814 O O . ILE A 1 112 ? 33.745 4.285 -18.363 1.00 51.12 112 ILE A O 1
ATOM 818 N N . GLU A 1 113 ? 32.659 2.316 -18.355 1.00 49.59 113 GLU A N 1
ATOM 819 C CA . GLU A 1 113 ? 33.838 1.461 -18.154 1.00 49.59 113 GLU A CA 1
ATOM 820 C C . GLU A 1 113 ? 34.866 1.569 -19.297 1.00 49.59 113 GLU A C 1
ATOM 822 O O . GLU A 1 113 ? 36.067 1.482 -19.050 1.00 49.59 113 GLU A O 1
ATOM 827 N N . GLU A 1 114 ? 34.427 1.773 -20.546 1.00 56.44 114 GLU A N 1
ATOM 828 C CA . GLU A 1 114 ? 35.315 1.868 -21.717 1.00 56.44 114 GLU A CA 1
ATOM 829 C C . GLU A 1 114 ? 35.878 3.289 -21.951 1.00 56.44 114 GLU A C 1
ATOM 831 O O . GLU A 1 114 ? 36.914 3.447 -22.606 1.00 56.44 114 GLU A O 1
ATOM 836 N N . GLN A 1 115 ? 35.224 4.337 -21.430 1.00 48.84 115 GLN A N 1
ATOM 837 C CA . GLN A 1 115 ? 35.699 5.726 -21.541 1.00 48.84 115 GLN A CA 1
ATOM 838 C C . GLN A 1 115 ? 36.632 6.162 -20.404 1.00 48.84 115 GLN A C 1
ATOM 840 O O . GLN A 1 115 ? 37.401 7.112 -20.596 1.00 48.84 115 GLN A O 1
ATOM 845 N N . GLU A 1 116 ? 36.627 5.472 -19.264 1.00 48.16 116 GLU A N 1
ATOM 846 C CA . GLU A 1 116 ? 37.647 5.635 -18.228 1.00 48.16 116 GLU A CA 1
ATOM 847 C C . GLU A 1 116 ? 38.846 4.708 -18.494 1.00 48.16 116 GLU A C 1
ATOM 849 O O . GLU A 1 116 ? 38.720 3.625 -19.055 1.00 48.16 116 GLU A O 1
ATOM 854 N N . ASP A 1 117 ? 40.053 5.181 -18.165 1.00 55.22 117 ASP A N 1
ATOM 855 C CA . ASP A 1 117 ? 41.325 4.470 -18.357 1.00 55.22 117 ASP A CA 1
ATOM 856 C C . ASP A 1 117 ? 41.174 2.977 -17.968 1.00 55.22 117 ASP A C 1
ATOM 858 O O . ASP A 1 117 ? 40.773 2.717 -16.830 1.00 55.22 117 ASP A O 1
ATOM 862 N N . PRO A 1 118 ? 41.481 1.989 -18.842 1.00 48.78 118 PRO A N 1
ATOM 863 C CA . PRO A 1 118 ? 41.195 0.552 -18.646 1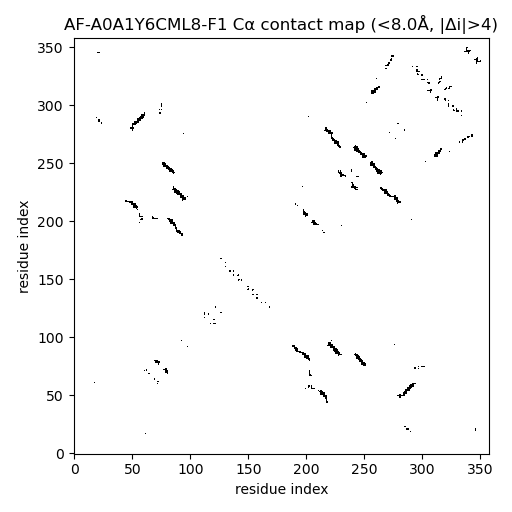.00 48.78 118 PRO A CA 1
ATOM 864 C C . PRO A 1 118 ? 41.897 -0.121 -17.444 1.00 48.78 118 PRO A C 1
ATOM 866 O O . PRO A 1 118 ? 41.985 -1.345 -17.364 1.00 48.78 118 PRO A O 1
ATOM 869 N N . GLY A 1 119 ? 42.426 0.666 -16.508 1.00 51.25 119 GLY A N 1
ATOM 870 C CA . GLY A 1 119 ? 42.885 0.250 -15.188 1.00 51.25 119 GLY A CA 1
ATOM 871 C C . GLY A 1 119 ? 42.106 0.854 -14.011 1.00 51.25 119 GLY A C 1
ATOM 872 O O . GLY A 1 119 ? 42.611 0.750 -12.895 1.00 51.25 119 GLY A O 1
ATOM 873 N N . LYS A 1 120 ? 40.949 1.507 -14.222 1.00 51.44 120 LYS A N 1
ATOM 874 C CA . LYS A 1 120 ? 40.216 2.225 -13.157 1.00 51.44 120 LYS A CA 1
ATOM 875 C C . LYS A 1 120 ? 38.691 2.037 -13.110 1.00 51.44 120 LYS A C 1
ATOM 877 O O . LYS A 1 120 ? 38.044 2.723 -12.328 1.00 51.44 120 LYS A O 1
ATOM 882 N N . ALA A 1 121 ? 38.121 1.119 -13.886 1.00 44.88 121 ALA A N 1
ATOM 883 C CA . ALA A 1 121 ? 36.697 0.810 -13.790 1.00 44.88 121 ALA A CA 1
ATOM 884 C C . ALA A 1 121 ? 36.396 0.032 -12.497 1.00 44.88 121 ALA A C 1
ATOM 886 O O . ALA A 1 121 ? 36.965 -1.036 -12.270 1.00 44.88 121 ALA A O 1
ATOM 887 N N . THR A 1 122 ? 35.508 0.574 -11.668 1.00 53.22 122 THR A N 1
ATOM 888 C CA . THR A 1 122 ? 34.882 -0.136 -10.552 1.00 53.22 122 THR A CA 1
ATOM 889 C C . THR A 1 122 ? 33.371 0.090 -10.617 1.00 53.22 122 THR A C 1
ATOM 891 O O . THR A 1 122 ? 32.897 1.226 -10.678 1.00 53.22 122 THR A O 1
ATOM 894 N N . THR A 1 123 ? 32.608 -1.003 -10.642 1.00 59.97 123 THR A N 1
ATOM 895 C CA . THR A 1 123 ? 31.150 -1.043 -10.437 1.00 59.97 123 THR A CA 1
ATOM 896 C C . THR A 1 123 ? 30.757 -0.321 -9.143 1.00 59.97 123 THR A C 1
ATOM 898 O O . THR A 1 123 ? 31.600 -0.048 -8.295 1.00 59.97 123 THR A O 1
ATOM 901 N N . ARG A 1 124 ? 29.469 -0.024 -8.924 1.00 60.34 124 ARG A N 1
ATOM 902 C CA . ARG A 1 124 ? 29.006 0.579 -7.656 1.00 60.34 124 ARG A CA 1
ATOM 903 C C . ARG A 1 124 ? 29.485 -0.202 -6.426 1.00 60.34 124 ARG A C 1
ATOM 905 O O . ARG A 1 124 ? 30.010 0.405 -5.499 1.00 60.34 124 ARG A O 1
ATOM 912 N N . GLU A 1 125 ? 29.307 -1.523 -6.429 1.00 58.91 125 GLU A N 1
ATOM 913 C CA . GLU A 1 125 ? 29.772 -2.394 -5.341 1.00 58.91 125 GLU A CA 1
ATOM 914 C C . GLU A 1 125 ? 31.298 -2.353 -5.205 1.00 58.91 125 GLU A C 1
ATOM 916 O O . GLU A 1 125 ? 31.818 -2.356 -4.092 1.00 58.91 125 GLU A O 1
ATOM 921 N N . GLU A 1 126 ? 32.031 -2.221 -6.311 1.00 62.28 126 GLU A N 1
ATOM 922 C CA . GLU A 1 126 ? 33.482 -2.048 -6.274 1.00 62.28 126 GLU A CA 1
ATOM 923 C C . GLU A 1 126 ? 33.918 -0.629 -5.863 1.00 62.28 126 GLU A C 1
ATOM 925 O O . GLU A 1 126 ? 34.978 -0.499 -5.264 1.00 62.28 126 GLU A O 1
ATOM 930 N N . LYS A 1 127 ? 33.138 0.437 -6.111 1.00 64.44 127 LYS A N 1
ATOM 931 C CA . LYS A 1 127 ? 33.412 1.803 -5.618 1.00 64.44 127 LYS A CA 1
ATOM 932 C C . LYS A 1 127 ? 33.091 1.930 -4.133 1.00 64.44 127 LYS A C 1
ATOM 934 O O . LYS A 1 127 ? 33.881 2.545 -3.424 1.00 64.44 127 LYS A O 1
ATOM 939 N N . GLU A 1 128 ? 31.992 1.346 -3.656 1.00 64.94 128 GLU A N 1
ATOM 940 C CA . GLU A 1 128 ? 31.676 1.261 -2.222 1.00 64.94 128 GLU A CA 1
ATOM 941 C C . GLU A 1 128 ? 32.718 0.384 -1.500 1.00 64.94 128 GLU A C 1
ATOM 943 O O . GLU A 1 128 ? 33.286 0.804 -0.492 1.00 64.94 128 GLU A O 1
ATOM 948 N N . GLY A 1 129 ? 33.089 -0.763 -2.083 1.00 66.31 129 GLY A N 1
ATOM 949 C CA . GLY A 1 129 ? 34.198 -1.593 -1.600 1.00 66.31 129 GLY A CA 1
ATOM 950 C C . GLY A 1 129 ? 35.571 -0.913 -1.698 1.00 66.31 129 GLY A C 1
ATOM 951 O O . GLY A 1 129 ? 36.450 -1.172 -0.879 1.00 66.31 129 GLY A O 1
ATOM 952 N N . SER A 1 130 ? 35.762 0.003 -2.653 1.00 67.69 130 SER A N 1
ATOM 953 C CA . SER A 1 130 ? 36.985 0.804 -2.774 1.00 67.69 130 SER A CA 1
ATOM 954 C C . SER A 1 130 ? 37.125 1.804 -1.630 1.00 67.69 130 SER A C 1
ATOM 956 O O . SER A 1 130 ? 38.253 2.043 -1.216 1.00 67.69 130 SER A O 1
ATOM 958 N N . ILE A 1 131 ? 36.032 2.362 -1.093 1.00 69.12 131 ILE A N 1
ATOM 959 C CA . ILE A 1 131 ? 36.098 3.228 0.099 1.00 69.12 131 ILE A CA 1
ATOM 960 C C . ILE A 1 131 ? 36.591 2.410 1.295 1.00 69.12 131 ILE A C 1
ATOM 962 O O . ILE A 1 131 ? 37.548 2.812 1.950 1.00 69.12 131 ILE A O 1
ATOM 966 N N . GLU A 1 132 ? 36.007 1.229 1.530 1.00 73.31 132 GLU A N 1
ATOM 967 C CA . GLU A 1 132 ? 36.444 0.336 2.616 1.00 73.31 132 GLU A CA 1
ATOM 968 C C . GLU A 1 132 ? 37.903 -0.123 2.436 1.00 73.31 132 GLU A C 1
ATOM 970 O O . GLU A 1 132 ? 38.652 -0.243 3.407 1.00 73.31 132 GLU A O 1
ATOM 975 N N . SER A 1 133 ? 38.337 -0.351 1.191 1.00 75.94 133 SER A N 1
ATOM 976 C CA . SER A 1 133 ? 39.727 -0.696 0.879 1.00 75.94 133 SER A CA 1
ATOM 977 C C . SER A 1 133 ? 40.696 0.465 1.128 1.00 75.94 133 SER A C 1
ATOM 979 O O . SER A 1 133 ? 41.807 0.216 1.593 1.00 75.94 133 SER A O 1
ATOM 981 N N . ILE A 1 134 ? 40.300 1.705 0.824 1.00 71.69 134 ILE A N 1
ATOM 982 C CA . ILE A 1 134 ? 41.102 2.910 1.086 1.00 71.69 134 ILE A CA 1
ATOM 983 C C . ILE A 1 134 ? 41.253 3.104 2.599 1.00 71.69 134 ILE A C 1
ATOM 985 O O . ILE A 1 134 ? 42.377 3.239 3.076 1.00 71.69 134 ILE A O 1
ATOM 989 N N . GLU A 1 135 ? 40.159 3.020 3.364 1.00 76.50 135 GLU A N 1
ATOM 990 C CA . GLU A 1 135 ? 40.196 3.134 4.832 1.00 76.50 135 GLU A CA 1
ATOM 991 C C . GLU A 1 135 ? 41.141 2.078 5.447 1.00 76.50 135 GLU A C 1
ATOM 993 O O . GLU A 1 135 ? 41.987 2.389 6.287 1.00 76.50 135 GLU A O 1
ATOM 998 N N . ALA A 1 136 ? 41.081 0.829 4.966 1.00 82.25 136 ALA A N 1
ATOM 999 C CA . ALA A 1 136 ? 41.957 -0.241 5.443 1.00 82.25 136 ALA A CA 1
ATOM 1000 C C . ALA A 1 136 ? 43.446 -0.025 5.098 1.00 82.25 136 ALA A C 1
ATOM 1002 O O . ALA A 1 136 ? 44.320 -0.350 5.908 1.00 82.25 136 ALA A O 1
ATOM 1003 N N . GLU A 1 137 ? 43.751 0.507 3.910 1.00 84.50 137 GLU A N 1
ATOM 1004 C CA . GLU A 1 137 ? 45.125 0.797 3.480 1.00 84.50 137 GLU A CA 1
ATOM 1005 C C . GLU A 1 137 ? 45.735 1.954 4.289 1.00 84.50 137 GLU A C 1
ATOM 1007 O O . GLU A 1 137 ? 46.867 1.847 4.780 1.00 84.50 137 GLU A O 1
ATOM 1012 N N . TYR A 1 138 ? 44.978 3.035 4.500 1.00 81.50 138 TYR A N 1
ATOM 1013 C CA . TYR A 1 138 ? 45.435 4.180 5.289 1.00 81.50 138 TYR A CA 1
ATOM 1014 C C . TYR A 1 138 ? 45.586 3.837 6.772 1.00 81.50 138 TYR A C 1
ATOM 1016 O O . TYR A 1 138 ? 46.571 4.261 7.382 1.00 81.50 138 TYR A O 1
ATOM 1024 N N . ASP A 1 139 ? 44.726 2.993 7.346 1.00 83.00 139 ASP A N 1
ATOM 1025 C CA . ASP A 1 139 ? 44.889 2.495 8.717 1.00 83.00 139 ASP A CA 1
ATOM 1026 C C . ASP A 1 139 ? 46.228 1.753 8.917 1.00 83.00 139 ASP A C 1
ATOM 1028 O O . ASP A 1 139 ? 46.910 1.944 9.936 1.00 83.00 139 ASP A O 1
ATOM 1032 N N . GLU A 1 140 ? 46.657 0.942 7.940 1.00 85.19 140 GLU A N 1
ATOM 1033 C CA . GLU A 1 140 ? 47.954 0.252 7.985 1.00 85.19 140 GLU A CA 1
ATOM 1034 C C . GLU A 1 140 ? 49.126 1.245 7.886 1.00 85.19 140 GLU A C 1
ATOM 1036 O O . GLU A 1 140 ? 50.090 1.161 8.661 1.00 85.19 140 GLU A O 1
ATOM 1041 N N . LEU A 1 141 ? 49.032 2.233 6.990 1.00 82.56 141 LEU A N 1
ATOM 1042 C CA . LEU A 1 141 ? 50.052 3.272 6.813 1.00 82.56 141 LEU A CA 1
ATOM 1043 C C . LEU A 1 141 ? 50.170 4.188 8.043 1.00 82.56 141 LEU A C 1
ATOM 1045 O O . LEU A 1 141 ? 51.281 4.476 8.501 1.00 82.56 141 LEU A O 1
ATOM 1049 N N . ILE A 1 142 ? 49.044 4.588 8.636 1.00 80.88 142 ILE A N 1
ATOM 1050 C CA . ILE A 1 142 ? 48.982 5.393 9.864 1.00 80.88 142 ILE A CA 1
ATOM 1051 C C . ILE A 1 142 ? 49.575 4.612 11.045 1.00 80.88 142 ILE A C 1
ATOM 1053 O O . ILE A 1 142 ? 50.289 5.184 11.878 1.00 80.88 142 ILE A O 1
ATOM 1057 N N . ALA A 1 143 ? 49.326 3.301 11.132 1.00 84.88 143 ALA A N 1
ATOM 1058 C CA . ALA A 1 143 ? 49.919 2.447 12.159 1.00 84.88 143 ALA A CA 1
ATOM 1059 C C . ALA A 1 143 ? 51.443 2.283 11.989 1.00 84.88 143 ALA A C 1
ATOM 1061 O O . ALA A 1 143 ? 52.162 2.169 12.988 1.00 84.88 143 ALA A O 1
ATOM 1062 N N . ALA A 1 144 ? 51.937 2.293 10.747 1.00 83.94 144 ALA A N 1
ATOM 1063 C CA . ALA A 1 144 ? 53.354 2.162 10.411 1.00 83.94 144 ALA A CA 1
ATOM 1064 C C . ALA A 1 144 ? 54.159 3.473 10.533 1.00 83.94 144 ALA A C 1
ATOM 1066 O O . ALA A 1 144 ? 55.389 3.425 10.646 1.00 83.94 144 ALA A O 1
ATOM 1067 N N . ALA A 1 145 ? 53.498 4.634 10.535 1.00 82.19 145 ALA A N 1
ATOM 1068 C CA . ALA A 1 145 ? 54.143 5.942 10.623 1.00 82.19 145 ALA A CA 1
ATOM 1069 C C . ALA A 1 145 ? 54.911 6.144 11.947 1.00 82.19 145 ALA A C 1
ATOM 1071 O O . ALA A 1 145 ? 54.421 5.866 13.048 1.00 82.19 145 ALA A O 1
ATOM 1072 N N . ALA A 1 146 ? 56.141 6.659 11.844 1.00 73.88 146 ALA A N 1
ATOM 1073 C CA . ALA A 1 146 ? 57.074 6.752 12.967 1.00 73.88 146 ALA A CA 1
ATOM 1074 C C . ALA A 1 146 ? 56.859 8.008 13.825 1.00 73.88 146 ALA A C 1
ATOM 1076 O O . ALA A 1 146 ? 57.312 8.065 14.974 1.00 73.88 146 ALA A O 1
ATOM 1077 N N . THR A 1 147 ? 56.186 9.016 13.270 1.00 90.69 147 THR A N 1
ATOM 1078 C CA . THR A 1 147 ? 55.951 10.311 13.908 1.00 90.69 147 THR A CA 1
ATOM 1079 C C . THR A 1 147 ? 54.477 10.706 13.847 1.00 90.69 147 THR A C 1
ATOM 1081 O O . THR A 1 147 ? 53.744 10.292 12.956 1.00 90.69 147 THR A O 1
ATOM 1084 N N . GLU A 1 148 ? 54.027 11.516 14.808 1.00 88.50 148 GLU A N 1
ATOM 1085 C CA . GLU A 1 148 ? 52.645 12.021 14.813 1.00 88.50 148 GLU A CA 1
ATOM 1086 C C . GLU A 1 148 ? 52.381 13.005 13.661 1.00 88.50 148 GLU A C 1
ATOM 1088 O O . GLU A 1 148 ? 51.261 13.061 13.172 1.00 88.50 148 GLU A O 1
ATOM 1093 N N . GLU A 1 149 ? 53.411 13.712 13.182 1.00 90.81 149 GLU A N 1
ATOM 1094 C CA . GLU A 1 149 ? 53.322 14.607 12.017 1.00 90.81 149 GLU A CA 1
ATOM 1095 C C . GLU A 1 149 ? 53.051 13.821 10.720 1.00 90.81 149 GLU A C 1
ATOM 1097 O O . GLU A 1 149 ? 52.199 14.212 9.931 1.00 90.81 149 GLU A O 1
ATOM 1102 N N . GLU A 1 150 ? 53.698 12.664 10.529 1.00 86.06 150 GLU A N 1
ATOM 1103 C CA . GLU A 1 150 ? 53.414 11.767 9.395 1.00 86.06 150 GLU A CA 1
ATOM 1104 C C . GLU A 1 150 ? 52.004 11.160 9.469 1.00 86.06 150 GLU A C 1
ATOM 1106 O O . GLU A 1 150 ? 51.345 11.022 8.443 1.00 86.06 150 GLU A O 1
ATOM 1111 N N . LYS A 1 151 ? 51.511 10.830 10.670 1.00 83.81 151 LYS A N 1
ATOM 1112 C CA . LYS A 1 151 ? 50.136 10.329 10.851 1.00 83.81 151 LYS A CA 1
ATOM 1113 C C . LYS A 1 151 ? 49.082 11.384 10.547 1.00 83.81 151 LYS A C 1
ATOM 1115 O O . LYS A 1 151 ? 48.031 11.046 10.018 1.00 83.81 151 LYS A O 1
ATOM 1120 N N . GLU A 1 152 ? 49.331 12.633 10.930 1.00 89.50 152 GLU A N 1
ATOM 1121 C CA . GLU A 1 152 ? 48.419 13.746 10.653 1.00 89.50 152 GLU A CA 1
ATOM 1122 C C . GLU A 1 152 ? 48.344 14.024 9.147 1.00 89.50 152 GLU A C 1
ATOM 1124 O O . GLU A 1 152 ? 47.243 14.139 8.619 1.00 89.50 152 GLU A O 1
ATOM 1129 N N . ALA A 1 153 ? 49.482 13.996 8.442 1.00 89.38 153 ALA A N 1
ATOM 1130 C CA . ALA A 1 153 ? 49.519 14.136 6.986 1.00 89.38 153 ALA A CA 1
ATOM 1131 C C . ALA A 1 153 ? 48.798 12.991 6.247 1.00 89.38 153 ALA A C 1
ATOM 1133 O O . ALA A 1 153 ? 48.106 13.243 5.266 1.00 89.38 153 ALA A O 1
ATOM 1134 N N . LEU A 1 154 ? 48.929 11.744 6.719 1.00 85.56 154 LEU A N 1
ATOM 1135 C CA . LEU A 1 154 ? 48.225 10.600 6.124 1.00 85.56 154 LEU A CA 1
ATOM 1136 C C . LEU A 1 154 ? 46.708 10.677 6.321 1.00 85.56 154 LEU A C 1
ATOM 1138 O O . LEU A 1 154 ? 45.976 10.380 5.388 1.00 85.56 154 LEU A O 1
ATOM 1142 N N . ARG A 1 155 ? 46.235 11.120 7.494 1.00 87.75 155 ARG A N 1
ATOM 1143 C CA . ARG A 1 155 ? 44.796 11.336 7.734 1.00 87.75 155 ARG A CA 1
ATOM 1144 C C . ARG A 1 155 ? 44.222 12.450 6.866 1.00 87.75 155 ARG A C 1
ATOM 1146 O O . ARG A 1 155 ? 43.117 12.318 6.366 1.00 87.75 155 ARG A O 1
ATOM 1153 N N . GLU A 1 156 ? 44.966 13.541 6.683 1.00 92.50 156 GLU A N 1
ATOM 1154 C CA . GLU A 1 156 ? 44.537 14.633 5.800 1.00 92.50 156 GLU A CA 1
ATOM 1155 C C . GLU A 1 156 ? 44.427 14.158 4.340 1.00 92.50 156 GLU A C 1
ATOM 1157 O O . GLU A 1 156 ? 43.484 14.532 3.648 1.00 92.50 156 GLU A O 1
ATOM 1162 N N . GLN A 1 157 ? 45.342 13.288 3.896 1.00 87.44 157 GLN A N 1
ATOM 1163 C CA . GLN A 1 157 ? 45.284 12.684 2.564 1.00 87.44 157 GLN A CA 1
ATOM 1164 C C . GLN A 1 157 ? 44.121 11.685 2.418 1.00 87.44 157 GLN A C 1
ATOM 1166 O O . GLN A 1 157 ? 43.432 11.712 1.401 1.00 87.44 157 GLN A O 1
ATOM 1171 N N . GLU A 1 158 ? 43.870 10.851 3.432 1.00 89.12 158 GLU A N 1
ATOM 1172 C CA . GLU A 1 158 ? 42.720 9.935 3.478 1.00 89.12 158 GLU A CA 1
ATOM 1173 C C . GLU A 1 158 ? 41.395 10.703 3.363 1.00 89.12 158 GLU A C 1
ATOM 1175 O O . GLU A 1 158 ? 40.549 10.370 2.534 1.00 89.12 158 GLU A O 1
ATOM 1180 N N . ASP A 1 159 ? 41.240 11.780 4.141 1.00 89.62 159 ASP A N 1
ATOM 1181 C CA . ASP A 1 159 ? 40.050 12.632 4.112 1.00 89.62 159 ASP A CA 1
ATOM 1182 C C . ASP A 1 159 ? 39.854 13.303 2.732 1.00 89.62 159 ASP A C 1
ATOM 1184 O O . ASP A 1 159 ? 38.719 13.426 2.263 1.00 89.62 159 ASP A O 1
ATOM 1188 N N . GLU A 1 160 ? 40.933 13.728 2.059 1.00 91.06 160 GLU A N 1
ATOM 1189 C CA . GLU A 1 160 ? 40.879 14.342 0.719 1.00 91.06 160 GLU A CA 1
ATOM 1190 C C . GLU A 1 160 ? 40.509 13.326 -0.378 1.00 91.06 160 GLU A C 1
ATOM 1192 O O . GLU A 1 160 ? 39.653 13.606 -1.229 1.00 91.06 160 GLU A O 1
ATOM 1197 N N . GLU A 1 161 ? 41.106 12.131 -0.350 1.00 82.50 161 GLU A N 1
ATOM 1198 C CA . GLU A 1 161 ? 40.781 11.048 -1.287 1.00 82.50 161 GLU A CA 1
ATOM 1199 C C . GLU A 1 161 ? 39.343 10.561 -1.084 1.00 82.50 161 GLU A C 1
ATOM 1201 O O . GLU A 1 161 ? 38.592 10.420 -2.054 1.00 82.50 161 GLU A O 1
ATOM 1206 N N . ARG A 1 162 ? 38.910 10.418 0.172 1.00 81.88 162 ARG A N 1
ATOM 1207 C CA . ARG A 1 162 ? 37.532 10.067 0.514 1.00 81.88 162 ARG A CA 1
ATOM 1208 C C . ARG A 1 162 ? 36.533 11.111 0.022 1.00 81.88 162 ARG A C 1
ATOM 1210 O O . ARG A 1 162 ? 35.529 10.742 -0.583 1.00 81.88 162 ARG A O 1
ATOM 1217 N N . ALA A 1 163 ? 36.794 12.399 0.245 1.00 86.50 163 ALA A N 1
ATOM 1218 C CA . ALA A 1 163 ? 35.905 13.468 -0.210 1.00 86.50 163 ALA A CA 1
ATOM 1219 C C . ALA A 1 163 ? 35.752 13.478 -1.741 1.00 86.50 163 ALA A C 1
ATOM 1221 O O . ALA A 1 163 ? 34.650 13.685 -2.250 1.00 86.50 163 ALA A O 1
ATOM 1222 N N . THR A 1 164 ? 36.841 13.210 -2.467 1.00 83.69 164 THR A N 1
ATOM 1223 C CA . THR A 1 164 ? 36.826 13.105 -3.933 1.00 83.69 164 THR A CA 1
ATOM 1224 C C . THR A 1 164 ? 35.960 11.931 -4.394 1.00 83.69 164 THR A C 1
ATOM 1226 O O . THR A 1 164 ? 35.127 12.081 -5.287 1.00 83.69 164 THR A O 1
ATOM 1229 N N . HIS A 1 165 ? 36.101 10.770 -3.750 1.00 75.94 165 HIS A N 1
ATOM 1230 C CA . HIS A 1 165 ? 35.336 9.573 -4.102 1.00 75.94 165 HIS A CA 1
ATOM 1231 C C . HIS A 1 165 ? 33.847 9.700 -3.746 1.00 75.94 165 HIS A C 1
ATOM 1233 O O . HIS A 1 165 ? 32.987 9.292 -4.524 1.00 75.94 165 HIS A O 1
ATOM 1239 N N . GLU A 1 166 ? 33.519 10.325 -2.610 1.00 81.62 166 GLU A N 1
ATOM 1240 C CA . GLU A 1 166 ? 32.134 10.642 -2.230 1.00 81.62 166 GLU A CA 1
ATOM 1241 C C . GLU A 1 166 ? 31.465 11.597 -3.241 1.00 81.62 166 GLU A C 1
ATOM 1243 O O . GLU A 1 166 ? 30.289 11.417 -3.570 1.00 81.62 166 GLU A O 1
ATOM 1248 N N . GLU A 1 167 ? 32.196 12.583 -3.779 1.00 86.31 167 GLU A N 1
ATOM 1249 C CA . GLU A 1 167 ? 31.690 13.484 -4.828 1.00 86.31 167 GLU A CA 1
ATOM 1250 C C . GLU A 1 167 ? 31.425 12.743 -6.149 1.00 86.31 167 GLU A C 1
ATOM 1252 O O . GLU A 1 167 ? 30.381 12.958 -6.774 1.00 86.31 167 GLU A O 1
ATOM 1257 N N . GLU A 1 168 ? 32.316 11.832 -6.556 1.00 80.31 168 GLU A N 1
ATOM 1258 C CA . GLU A 1 168 ? 32.111 10.995 -7.744 1.00 80.31 168 GLU A CA 1
ATOM 1259 C C . GLU A 1 168 ? 30.878 10.095 -7.609 1.00 80.31 168 GLU A C 1
ATOM 1261 O O . GLU A 1 168 ? 30.044 10.055 -8.518 1.00 80.31 168 GLU A O 1
ATOM 1266 N N . VAL A 1 169 ? 30.724 9.407 -6.470 1.00 74.44 169 VAL A N 1
ATOM 1267 C CA . VAL A 1 169 ? 29.556 8.550 -6.206 1.00 74.44 169 VAL A CA 1
ATOM 1268 C C . VAL A 1 169 ? 28.272 9.375 -6.250 1.00 74.44 169 VAL A C 1
ATOM 1270 O O . VAL A 1 169 ? 27.328 9.004 -6.948 1.00 74.44 169 VAL A O 1
ATOM 1273 N N . ALA A 1 170 ? 28.248 10.535 -5.589 1.00 80.94 170 ALA A N 1
ATOM 1274 C CA . ALA A 1 170 ? 27.089 11.423 -5.609 1.00 80.94 170 ALA A CA 1
ATOM 1275 C C . ALA A 1 170 ? 26.753 11.943 -7.025 1.00 80.94 170 ALA A C 1
ATOM 1277 O O . ALA A 1 170 ? 25.575 12.112 -7.353 1.00 80.94 170 ALA A O 1
ATOM 1278 N N . SER A 1 171 ? 27.756 12.197 -7.879 1.00 80.44 171 SER A N 1
ATOM 1279 C CA . SER A 1 171 ? 27.526 12.606 -9.275 1.00 80.44 171 SER A CA 1
ATOM 1280 C C . SER A 1 171 ? 26.898 11.483 -10.098 1.00 80.44 171 SER A C 1
ATOM 1282 O O . SER A 1 171 ? 25.954 11.742 -10.844 1.00 80.44 171 SER A O 1
ATOM 1284 N N . ILE A 1 172 ? 27.375 10.246 -9.932 1.00 72.56 172 ILE A N 1
ATOM 1285 C CA . ILE A 1 172 ? 26.831 9.077 -10.635 1.00 72.56 172 ILE A CA 1
ATOM 1286 C C . ILE A 1 172 ? 25.386 8.821 -10.193 1.00 72.56 172 ILE A C 1
ATOM 1288 O O . ILE A 1 172 ? 24.504 8.638 -11.030 1.00 72.56 172 ILE A O 1
ATOM 1292 N N . GLU A 1 173 ? 25.112 8.866 -8.884 1.00 75.12 173 GLU A N 1
ATOM 1293 C CA . GLU A 1 173 ? 23.752 8.695 -8.357 1.00 75.12 173 GLU A CA 1
ATOM 1294 C C . GLU A 1 173 ? 22.785 9.736 -8.922 1.00 75.12 173 GLU A C 1
ATOM 1296 O O . GLU A 1 173 ? 21.641 9.420 -9.254 1.00 75.12 173 GLU A O 1
ATOM 1301 N N . LYS A 1 174 ? 23.248 10.981 -9.054 1.00 83.31 174 LYS A N 1
ATOM 1302 C CA . LYS A 1 174 ? 22.444 12.048 -9.636 1.00 83.31 174 LYS A CA 1
ATOM 1303 C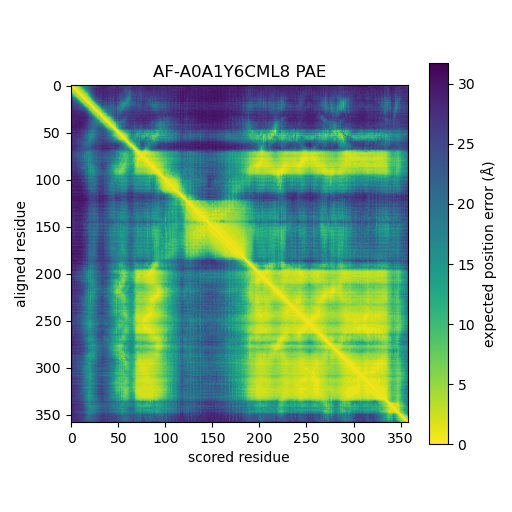 C . LYS A 1 174 ? 22.164 11.813 -11.122 1.00 83.31 174 LYS A C 1
ATOM 1305 O O . LYS A 1 174 ? 21.029 12.010 -11.538 1.00 83.31 174 LYS A O 1
ATOM 1310 N N . GLU A 1 175 ? 23.157 11.396 -11.906 1.00 76.44 175 GLU A N 1
ATOM 1311 C CA . GLU A 1 175 ? 22.974 11.114 -13.337 1.00 76.44 175 GLU A CA 1
ATOM 1312 C C . GLU A 1 175 ? 21.993 9.953 -13.563 1.00 76.44 175 GLU A C 1
ATOM 1314 O O . GLU A 1 175 ? 21.061 10.084 -14.357 1.00 76.44 175 GLU A O 1
ATOM 1319 N N . LEU A 1 176 ? 22.115 8.873 -12.781 1.00 71.31 176 LEU A N 1
ATOM 1320 C CA . LEU A 1 176 ? 21.165 7.754 -12.797 1.00 71.31 176 LEU A CA 1
ATOM 1321 C C . LEU A 1 176 ? 19.741 8.193 -12.429 1.00 71.31 176 LEU A C 1
ATOM 1323 O O . LEU A 1 176 ? 18.768 7.709 -13.011 1.00 71.31 176 LEU A O 1
ATOM 1327 N N . GLN A 1 177 ? 19.601 9.104 -11.463 1.00 75.69 177 GLN A N 1
ATOM 1328 C CA . GLN A 1 177 ? 18.298 9.629 -11.063 1.00 75.69 177 GLN A CA 1
ATOM 1329 C C . GLN A 1 177 ? 17.686 10.534 -12.144 1.00 75.69 177 GLN A C 1
ATOM 1331 O O . GLN A 1 177 ? 16.510 10.365 -12.460 1.00 75.69 177 GLN A O 1
ATOM 1336 N N . ASP A 1 178 ? 18.468 11.441 -12.738 1.00 75.94 178 ASP A N 1
ATOM 1337 C CA . ASP A 1 178 ? 18.013 12.332 -13.814 1.00 75.94 178 ASP A CA 1
ATOM 1338 C C . ASP A 1 178 ? 17.579 11.525 -15.062 1.00 75.94 178 ASP A C 1
ATOM 1340 O O . ASP A 1 178 ? 16.596 11.868 -15.722 1.00 75.94 178 ASP A O 1
ATOM 1344 N N . GLU A 1 179 ? 18.265 10.422 -15.377 1.00 65.81 179 GLU A N 1
ATOM 1345 C CA . GLU A 1 179 ? 17.909 9.530 -16.489 1.00 65.81 179 GLU A CA 1
ATOM 1346 C C . GLU A 1 179 ? 16.663 8.691 -16.205 1.00 65.81 179 GLU A C 1
ATOM 1348 O O . GLU A 1 179 ? 15.784 8.570 -17.061 1.00 65.81 179 GLU A O 1
ATOM 1353 N N . LYS A 1 180 ? 16.542 8.152 -14.991 1.00 66.69 180 LYS A N 1
ATOM 1354 C CA . LYS A 1 180 ? 15.322 7.470 -14.558 1.00 66.69 180 LYS A CA 1
ATOM 1355 C C . LYS A 1 180 ? 14.109 8.393 -14.671 1.00 66.69 180 LYS A C 1
ATOM 1357 O O . LYS A 1 180 ? 13.068 7.969 -15.170 1.00 66.69 180 LYS A O 1
ATOM 1362 N N . ASP A 1 181 ? 14.262 9.648 -14.256 1.00 71.88 181 ASP A N 1
ATOM 1363 C CA . ASP A 1 181 ? 13.213 10.657 -14.375 1.00 71.88 181 ASP A CA 1
ATOM 1364 C C . ASP A 1 181 ? 12.897 10.963 -15.856 1.00 71.88 181 ASP A C 1
ATOM 1366 O O . ASP A 1 181 ? 11.730 11.116 -16.214 1.00 71.88 181 ASP A O 1
ATOM 1370 N N . ALA A 1 182 ? 13.900 10.969 -16.745 1.00 67.25 182 ALA A N 1
ATOM 1371 C CA . ALA A 1 182 ? 13.704 11.154 -18.187 1.00 67.25 182 ALA A CA 1
ATOM 1372 C C . ALA A 1 182 ? 13.018 9.959 -18.882 1.00 67.25 182 ALA A C 1
ATOM 1374 O O . ALA A 1 182 ? 12.249 10.152 -19.825 1.00 67.25 182 ALA A O 1
ATOM 1375 N N . LEU A 1 183 ? 13.269 8.729 -18.426 1.00 58.00 183 LEU A N 1
ATOM 1376 C CA . LEU A 1 183 ? 12.642 7.514 -18.960 1.00 58.00 183 LEU A CA 1
ATOM 1377 C C . LEU A 1 183 ? 11.201 7.350 -18.463 1.00 58.00 183 LEU A C 1
ATOM 1379 O O . LEU A 1 183 ? 10.344 6.872 -19.208 1.00 58.00 183 LEU A O 1
ATOM 1383 N N . GLU A 1 184 ? 10.881 7.833 -17.259 1.00 60.06 184 GLU A N 1
ATOM 1384 C CA . GLU A 1 184 ? 9.494 7.908 -16.779 1.00 60.06 184 GLU A CA 1
ATOM 1385 C C . GLU A 1 184 ? 8.594 8.829 -17.637 1.00 60.06 184 GLU A C 1
ATOM 1387 O O . GLU A 1 184 ? 7.372 8.634 -17.649 1.00 60.06 184 GLU A O 1
ATOM 1392 N N . ASP A 1 185 ? 9.183 9.756 -18.405 1.00 55.03 185 ASP A N 1
ATOM 1393 C CA . ASP A 1 185 ? 8.491 10.671 -19.327 1.00 55.03 185 ASP A CA 1
ATOM 1394 C C . ASP A 1 185 ? 8.236 10.081 -20.734 1.00 55.03 185 ASP A C 1
ATOM 1396 O O . ASP A 1 185 ? 7.535 10.693 -21.546 1.00 55.03 185 ASP A O 1
ATOM 1400 N N . THR A 1 186 ? 8.720 8.870 -21.045 1.00 54.56 186 THR A N 1
ATOM 1401 C CA . THR A 1 186 ? 8.305 8.138 -22.262 1.00 54.56 186 THR A CA 1
ATOM 1402 C C . THR A 1 186 ? 6.946 7.463 -22.032 1.00 54.56 186 THR A C 1
ATOM 1404 O O . THR A 1 186 ? 6.806 6.263 -21.851 1.00 54.56 186 THR A O 1
ATOM 1407 N N . GLU A 1 187 ? 5.903 8.290 -21.948 1.00 50.56 187 GLU A N 1
ATOM 1408 C CA . GLU A 1 187 ? 4.584 7.938 -21.407 1.00 50.56 187 GLU A CA 1
ATOM 1409 C C . GLU A 1 187 ? 3.707 6.979 -22.250 1.00 50.56 187 GLU A C 1
ATOM 1411 O O . GLU A 1 187 ? 2.575 6.721 -21.835 1.00 50.56 187 GLU A O 1
ATOM 1416 N N . ASP A 1 188 ? 4.150 6.464 -23.402 1.00 51.91 188 ASP A N 1
ATOM 1417 C CA . ASP A 1 188 ? 3.219 5.975 -24.444 1.00 51.91 188 ASP A CA 1
ATOM 1418 C C . ASP A 1 188 ? 2.815 4.487 -24.344 1.00 51.91 188 ASP A C 1
ATOM 1420 O O . ASP A 1 188 ? 1.835 4.054 -24.943 1.00 51.91 188 ASP A O 1
ATOM 1424 N N . SER A 1 189 ? 3.513 3.688 -23.545 1.00 50.66 189 SER A N 1
ATOM 1425 C CA . SER A 1 189 ? 3.251 2.244 -23.380 1.00 50.66 189 SER A CA 1
ATOM 1426 C C . SER A 1 189 ? 2.535 1.894 -22.074 1.00 50.66 189 SER A C 1
ATOM 1428 O O . SER A 1 189 ? 1.933 0.827 -21.919 1.00 50.66 189 SER A O 1
ATOM 1430 N N . SER A 1 190 ? 2.617 2.797 -21.098 1.00 55.09 190 SER A N 1
ATOM 1431 C CA . SER A 1 190 ? 2.151 2.533 -19.754 1.00 55.09 190 SER A CA 1
ATOM 1432 C C . SER A 1 190 ? 0.667 2.859 -19.672 1.00 55.09 190 SER A C 1
ATOM 1434 O O . SER A 1 190 ? 0.249 4.017 -19.754 1.00 55.09 190 SER A O 1
ATOM 1436 N N . LEU A 1 191 ? -0.156 1.827 -19.509 1.00 59.75 191 LEU A N 1
ATOM 1437 C CA . LEU A 1 191 ? -1.580 2.019 -19.308 1.00 59.75 191 LEU A CA 1
ATOM 1438 C C . LEU A 1 191 ? -1.814 2.742 -17.979 1.00 59.75 191 LEU A C 1
ATOM 1440 O O . LEU A 1 191 ? -1.807 2.125 -16.918 1.00 59.75 191 LEU A O 1
ATOM 1444 N N . LYS A 1 192 ? -2.024 4.056 -18.045 1.00 64.81 192 LYS A N 1
ATOM 1445 C CA . LYS A 1 192 ? -2.420 4.881 -16.906 1.00 64.81 192 LYS A CA 1
ATOM 1446 C C . LYS A 1 192 ? -3.940 4.893 -16.849 1.00 64.81 192 LYS A C 1
ATOM 1448 O O . LYS A 1 192 ? -4.604 5.427 -17.740 1.00 64.81 192 LYS A O 1
ATOM 1453 N N . LEU A 1 193 ? -4.514 4.345 -15.775 1.00 65.00 193 LEU A N 1
ATOM 1454 C CA . LEU A 1 193 ? -5.868 4.754 -15.399 1.00 65.00 193 LEU A CA 1
ATOM 1455 C C . LEU A 1 193 ? -5.866 6.285 -15.333 1.00 65.00 193 LEU A C 1
ATOM 1457 O O . LEU A 1 193 ? -4.913 6.860 -14.808 1.00 65.00 193 LEU A O 1
ATOM 1461 N N . LYS A 1 194 ? -6.897 6.935 -15.895 1.00 67.56 194 LYS A N 1
ATOM 1462 C CA . LYS A 1 194 ? -7.047 8.400 -15.811 1.00 67.56 194 LYS A CA 1
ATOM 1463 C C . LYS A 1 194 ? -6.720 8.842 -14.390 1.00 67.56 194 LYS A C 1
ATOM 1465 O O . LYS A 1 194 ? -7.216 8.167 -13.486 1.00 67.56 194 LYS A O 1
ATOM 1470 N N . ASP A 1 195 ? -5.952 9.930 -14.246 1.00 66.12 195 ASP A N 1
ATOM 1471 C CA . ASP A 1 195 ? -5.559 10.574 -12.979 1.00 66.12 195 ASP A CA 1
ATOM 1472 C C . ASP A 1 195 ? -6.796 10.976 -12.160 1.00 66.12 195 ASP A C 1
ATOM 1474 O O . ASP A 1 195 ? -7.182 12.139 -12.042 1.00 66.12 195 ASP A O 1
ATOM 1478 N N . ASN A 1 196 ? -7.460 9.963 -11.638 1.00 72.50 196 ASN A N 1
ATOM 1479 C CA . ASN A 1 196 ? -8.639 10.005 -10.824 1.00 72.50 196 ASN A CA 1
ATOM 1480 C C . ASN A 1 196 ? -8.267 9.281 -9.546 1.00 72.50 196 ASN A C 1
ATOM 1482 O O . ASN A 1 196 ? -7.672 8.205 -9.542 1.00 72.50 196 ASN A O 1
ATOM 1486 N N . ASP A 1 197 ? -8.674 9.887 -8.455 1.00 84.56 197 ASP A N 1
ATOM 1487 C CA . ASP A 1 197 ? -8.545 9.321 -7.137 1.00 84.56 197 ASP A CA 1
ATOM 1488 C C . ASP A 1 197 ? -9.649 8.257 -6.948 1.00 84.56 197 ASP A C 1
ATOM 1490 O O . ASP A 1 197 ? -10.816 8.589 -6.717 1.00 84.56 197 ASP A O 1
ATOM 1494 N N . TYR A 1 198 ? -9.308 6.971 -7.086 1.00 88.56 198 TYR A N 1
ATOM 1495 C CA . TYR A 1 198 ? -10.248 5.867 -6.878 1.00 88.56 198 TYR A CA 1
ATOM 1496 C C . TYR A 1 198 ? -10.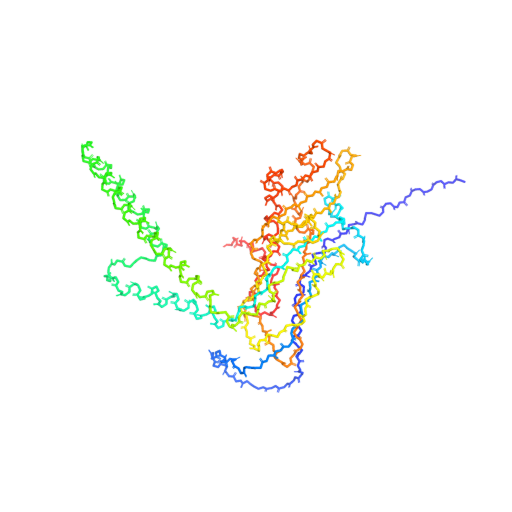263 5.453 -5.411 1.00 88.56 198 TYR A C 1
ATOM 1498 O O . TYR A 1 198 ? -9.233 5.122 -4.828 1.00 88.56 198 TYR A O 1
ATOM 1506 N N . VAL A 1 199 ? -11.447 5.410 -4.809 1.00 90.94 199 VAL A N 1
ATOM 1507 C CA . VAL A 1 199 ? -11.632 4.956 -3.430 1.00 90.94 199 VAL A CA 1
ATOM 1508 C C . VAL A 1 199 ? -12.214 3.551 -3.436 1.00 90.94 199 VAL A C 1
ATOM 1510 O O . VAL A 1 199 ? -13.377 3.344 -3.784 1.00 90.94 199 VAL A O 1
ATOM 1513 N N . TYR A 1 200 ? -11.417 2.583 -3.007 1.00 89.50 200 TYR A N 1
ATOM 1514 C CA . TYR A 1 200 ? -11.833 1.200 -2.856 1.00 89.50 200 TYR A CA 1
ATOM 1515 C C . TYR A 1 200 ? -12.376 0.932 -1.445 1.00 89.50 200 TYR A C 1
ATOM 1517 O O . TYR A 1 200 ? -11.693 1.159 -0.448 1.00 89.50 200 TYR A O 1
ATOM 1525 N N . ASP A 1 201 ? -13.628 0.474 -1.363 1.00 90.56 201 ASP A N 1
ATOM 1526 C CA . ASP A 1 201 ? -14.266 -0.047 -0.151 1.00 90.56 201 ASP A CA 1
ATOM 1527 C C . ASP A 1 201 ? -13.843 -1.489 0.105 1.00 90.56 201 ASP A C 1
ATOM 1529 O O . ASP A 1 201 ? -14.306 -2.405 -0.573 1.00 90.56 201 ASP A O 1
ATOM 1533 N N . LEU A 1 202 ? -13.022 -1.703 1.127 1.00 85.56 202 LEU A N 1
ATOM 1534 C CA . LEU A 1 202 ? -12.554 -3.037 1.487 1.00 85.56 202 LEU A CA 1
ATOM 1535 C C . LEU A 1 202 ? -13.670 -3.932 2.047 1.00 85.56 202 LEU A C 1
ATOM 1537 O O . LEU A 1 202 ? -13.540 -5.150 2.007 1.00 85.56 202 LEU A O 1
ATOM 1541 N N . LEU A 1 203 ? -14.748 -3.355 2.591 1.00 84.19 203 LEU A N 1
ATOM 1542 C CA . LEU A 1 203 ? -15.844 -4.124 3.192 1.00 84.19 203 LEU A CA 1
ATOM 1543 C C . LEU A 1 203 ? -17.043 -4.266 2.255 1.00 84.19 203 LEU A C 1
ATOM 1545 O O . LEU A 1 203 ? -17.687 -5.315 2.233 1.00 84.19 203 LEU A O 1
ATOM 1549 N N . ALA A 1 204 ? -17.368 -3.218 1.494 1.00 84.94 204 ALA A N 1
ATOM 1550 C CA . ALA A 1 204 ? -18.426 -3.295 0.486 1.00 84.94 204 ALA A CA 1
ATOM 1551 C C . ALA A 1 204 ? -17.956 -3.965 -0.810 1.00 84.94 204 ALA A C 1
ATOM 1553 O O . ALA A 1 204 ? -18.799 -4.369 -1.608 1.00 84.94 204 ALA A O 1
ATOM 1554 N N . ASN A 1 205 ? -16.640 -4.108 -0.992 1.00 82.06 205 ASN A N 1
ATOM 1555 C CA . ASN A 1 205 ? -16.020 -4.634 -2.197 1.00 82.06 205 ASN A CA 1
ATOM 1556 C C . ASN A 1 205 ? -16.409 -3.833 -3.456 1.00 82.06 205 ASN A C 1
ATOM 1558 O O . ASN A 1 205 ? -16.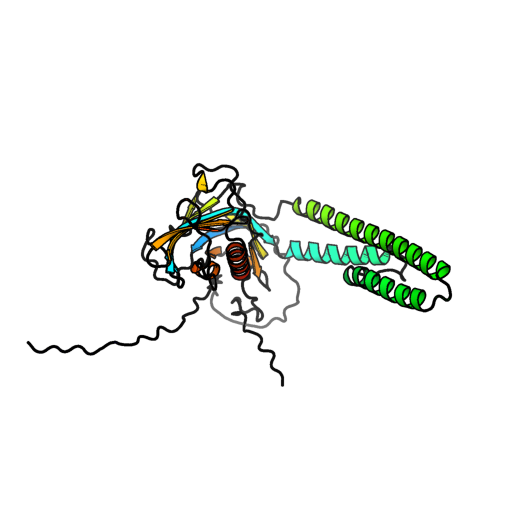893 -4.374 -4.449 1.00 82.06 205 ASN A O 1
ATOM 1562 N N . THR A 1 206 ? -16.277 -2.507 -3.380 1.00 86.69 206 THR A N 1
ATOM 1563 C CA . THR A 1 206 ? -16.685 -1.583 -4.453 1.00 86.69 206 THR A CA 1
ATOM 1564 C C . THR A 1 206 ? -15.679 -0.457 -4.627 1.00 86.69 206 THR A C 1
ATOM 1566 O O . THR A 1 206 ? -15.209 0.088 -3.630 1.00 86.69 206 THR A O 1
ATOM 1569 N N . VAL A 1 207 ? -15.420 -0.035 -5.865 1.00 85.69 207 VAL A N 1
ATOM 1570 C CA . VAL A 1 207 ? -14.581 1.135 -6.175 1.00 85.69 207 VAL A CA 1
ATOM 1571 C C . VAL A 1 207 ? -15.456 2.335 -6.535 1.00 85.69 207 VAL A C 1
ATOM 1573 O O . VAL A 1 207 ? -16.477 2.183 -7.204 1.00 85.69 207 VAL A O 1
ATOM 1576 N N . THR A 1 208 ? -15.097 3.529 -6.063 1.00 88.62 208 THR A N 1
ATOM 1577 C CA . THR A 1 208 ? -15.770 4.788 -6.412 1.00 88.62 208 THR A CA 1
ATOM 1578 C C . THR A 1 208 ? -14.749 5.861 -6.821 1.00 88.62 208 THR A C 1
ATOM 1580 O O . THR A 1 208 ? -13.898 6.192 -5.998 1.00 88.62 208 THR A O 1
ATOM 1583 N N . PRO A 1 209 ? -14.847 6.446 -8.033 1.00 88.62 209 PRO A N 1
ATOM 1584 C CA . PRO A 1 209 ? -15.762 6.047 -9.110 1.00 88.62 209 PRO A CA 1
ATOM 1585 C C . PRO A 1 209 ? -15.486 4.608 -9.580 1.00 88.62 209 PRO A C 1
ATOM 1587 O O . PRO A 1 209 ? -14.456 4.033 -9.239 1.00 88.62 209 PRO A O 1
ATOM 1590 N N . SER A 1 210 ? -16.417 3.999 -10.316 1.00 83.31 210 SER A N 1
ATOM 1591 C CA . SER A 1 210 ? -16.149 2.699 -10.937 1.00 83.31 210 SER A CA 1
ATOM 1592 C C . SER A 1 210 ? -14.943 2.813 -11.867 1.00 83.31 210 SER A C 1
ATOM 1594 O O . SER A 1 210 ? -14.800 3.814 -12.571 1.00 83.31 210 SER A O 1
ATOM 1596 N N . ILE A 1 211 ? -14.087 1.795 -11.865 1.00 77.81 211 ILE A N 1
ATOM 1597 C CA . ILE A 1 211 ? -13.007 1.684 -12.842 1.00 77.81 211 ILE A CA 1
ATOM 1598 C C . ILE A 1 211 ? -13.645 1.158 -14.126 1.00 77.81 211 ILE A C 1
ATOM 1600 O O . ILE A 1 211 ? -14.231 0.075 -14.124 1.00 77.81 211 ILE A O 1
ATOM 1604 N N . ASP A 1 212 ? -13.596 1.954 -15.191 1.00 74.94 212 ASP A N 1
ATOM 1605 C CA . ASP A 1 212 ? -14.029 1.506 -16.513 1.00 74.94 212 ASP A CA 1
ATOM 1606 C C . ASP A 1 212 ? -13.048 0.446 -17.045 1.00 74.94 212 ASP A C 1
ATOM 1608 O O . ASP A 1 212 ? -11.872 0.434 -16.672 1.00 74.94 212 ASP A O 1
ATOM 1612 N N . SER A 1 213 ? -13.512 -0.429 -17.942 1.00 71.25 213 SER A N 1
ATOM 1613 C CA . SER A 1 213 ? -12.617 -1.317 -18.691 1.00 71.25 213 SER A CA 1
ATOM 1614 C C . SER A 1 213 ? -11.559 -0.491 -19.418 1.00 71.25 213 SER A C 1
ATOM 1616 O O . SER A 1 213 ? -11.869 0.554 -20.001 1.00 71.25 213 SER A O 1
ATOM 1618 N N . PHE A 1 214 ? -10.328 -0.976 -19.424 1.00 74.81 214 PHE A N 1
ATOM 1619 C CA . PHE A 1 214 ? -9.218 -0.322 -20.103 1.00 74.81 214 PHE A CA 1
ATOM 1620 C C . PHE A 1 214 ? -8.659 -1.232 -21.190 1.00 74.81 214 PHE A C 1
ATOM 1622 O O . PHE A 1 214 ? -8.938 -2.429 -21.192 1.00 74.81 214 PHE A O 1
ATOM 1629 N N . SER A 1 215 ? -7.900 -0.665 -22.132 1.00 72.81 215 SER A N 1
ATOM 1630 C CA . SER A 1 215 ? -7.333 -1.448 -23.225 1.00 72.81 215 SER A CA 1
ATOM 1631 C C . SER A 1 215 ? -5.831 -1.607 -23.084 1.00 72.81 215 SER A C 1
ATOM 1633 O O . SER A 1 215 ? -5.121 -0.610 -23.124 1.00 72.81 215 SER A O 1
ATOM 1635 N N . ALA A 1 216 ? -5.373 -2.842 -22.912 1.00 75.69 216 ALA A N 1
ATOM 1636 C CA . ALA A 1 216 ? -3.957 -3.196 -22.930 1.00 75.69 216 ALA A CA 1
ATOM 1637 C C . ALA A 1 216 ? -3.590 -3.732 -24.319 1.00 75.69 216 ALA A C 1
ATOM 1639 O O . ALA A 1 216 ? -4.449 -4.285 -25.008 1.00 75.69 216 ALA A O 1
ATOM 1640 N N . LEU A 1 217 ? -2.348 -3.519 -24.747 1.00 80.06 217 LEU A N 1
ATOM 1641 C CA . LEU A 1 217 ? -1.850 -4.133 -25.975 1.00 80.06 217 LEU A CA 1
ATOM 1642 C C . LEU A 1 217 ? -1.655 -5.629 -25.739 1.00 80.06 217 LEU A C 1
ATOM 1644 O O . LEU A 1 217 ? -1.424 -6.057 -24.609 1.00 80.06 217 LEU A O 1
ATOM 1648 N N . ASP A 1 218 ? -1.788 -6.400 -26.808 1.00 81.94 218 ASP A N 1
ATOM 1649 C CA . ASP A 1 218 ? -1.319 -7.781 -26.825 1.00 81.94 218 ASP A CA 1
ATOM 1650 C C . ASP A 1 218 ? 0.181 -7.836 -26.483 1.00 81.94 218 ASP A C 1
ATOM 1652 O O . ASP A 1 218 ? 0.937 -6.939 -26.874 1.00 81.94 218 ASP A O 1
ATOM 1656 N N . GLY A 1 219 ? 0.594 -8.851 -25.728 1.00 83.62 219 GLY A N 1
ATOM 1657 C CA . GLY A 1 219 ? 1.994 -9.099 -25.390 1.00 83.62 219 GLY A CA 1
ATOM 1658 C C . GLY A 1 219 ? 2.262 -9.437 -23.921 1.00 83.62 219 GLY A C 1
ATOM 1659 O O . GLY A 1 219 ? 1.361 -9.616 -23.099 1.00 83.62 219 GLY A O 1
ATOM 1660 N N . SER A 1 220 ? 3.552 -9.529 -23.592 1.00 83.25 220 SER A N 1
ATOM 1661 C CA . SER A 1 220 ? 4.041 -9.850 -22.247 1.00 83.25 220 SER A CA 1
ATOM 1662 C C . SER A 1 220 ? 4.364 -8.584 -21.448 1.00 83.25 220 SER A C 1
ATOM 1664 O O . SER A 1 220 ? 5.053 -7.677 -21.923 1.00 83.25 220 SER A O 1
ATOM 1666 N N . TYR A 1 221 ? 3.890 -8.539 -20.203 1.00 81.81 221 TYR A N 1
ATOM 1667 C CA . TYR A 1 221 ? 4.119 -7.451 -19.255 1.00 81.81 221 TYR A CA 1
ATOM 1668 C C . TYR A 1 221 ? 4.884 -7.938 -18.030 1.00 81.81 221 TYR A C 1
ATOM 1670 O O . TYR A 1 221 ? 4.352 -8.698 -17.231 1.00 81.81 221 TYR A O 1
ATOM 1678 N N . GLN A 1 222 ? 6.094 -7.448 -17.792 1.00 82.69 222 GLN A N 1
ATOM 1679 C CA . GLN A 1 222 ? 6.897 -7.908 -16.660 1.00 82.69 222 GLN A CA 1
ATOM 1680 C C . GLN A 1 222 ? 6.236 -7.627 -15.312 1.00 82.69 222 GLN A C 1
ATOM 1682 O O . GLN A 1 222 ? 6.351 -8.423 -14.373 1.00 82.69 222 GLN A O 1
ATOM 1687 N N . ARG A 1 223 ? 5.537 -6.489 -15.201 1.00 82.62 223 ARG A N 1
ATOM 1688 C CA . ARG A 1 223 ? 4.875 -6.131 -13.950 1.00 82.62 223 ARG A CA 1
ATOM 1689 C C . ARG A 1 223 ? 3.658 -5.236 -14.075 1.00 82.62 223 ARG A C 1
ATOM 1691 O O . ARG A 1 223 ? 3.516 -4.443 -15.003 1.00 82.62 223 ARG A O 1
ATOM 1698 N N . VAL A 1 224 ? 2.827 -5.303 -13.043 1.00 81.38 224 VAL A N 1
ATOM 1699 C CA . VAL A 1 224 ? 1.709 -4.391 -12.807 1.00 81.38 224 VAL A CA 1
ATOM 1700 C C . VAL A 1 224 ? 1.964 -3.640 -11.507 1.00 81.38 224 VAL A C 1
ATOM 1702 O O . VAL A 1 224 ? 2.206 -4.246 -10.466 1.00 81.38 224 VAL A O 1
ATOM 1705 N N . GLU A 1 225 ? 1.914 -2.314 -11.543 1.00 84.69 225 GLU A N 1
ATOM 1706 C CA . GLU A 1 225 ? 2.136 -1.455 -10.387 1.00 84.69 225 GLU A CA 1
ATOM 1707 C C . GLU A 1 225 ? 0.850 -0.728 -9.983 1.00 84.69 225 GLU A C 1
ATOM 1709 O O . GLU A 1 225 ? 0.205 -0.076 -10.804 1.00 84.69 225 GLU A O 1
ATOM 1714 N N .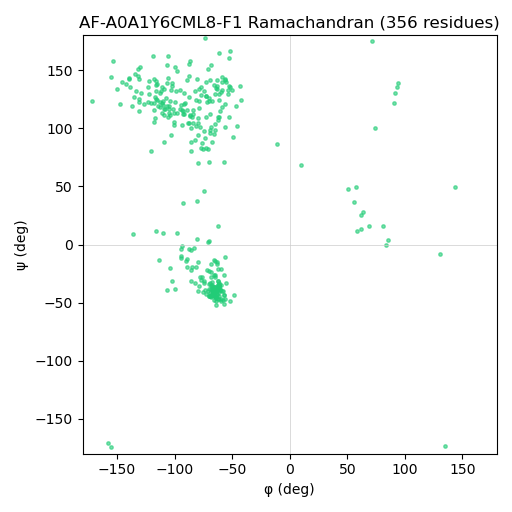 PHE A 1 226 ? 0.513 -0.787 -8.695 1.00 83.19 226 PHE A N 1
ATOM 1715 C CA . PHE A 1 226 ? -0.564 -0.019 -8.078 1.00 83.19 226 PHE A CA 1
ATOM 1716 C C . PHE A 1 226 ? 0.028 1.003 -7.142 1.00 83.19 226 PHE A C 1
ATOM 1718 O O . PHE A 1 226 ? 0.707 0.676 -6.167 1.00 83.19 226 PHE A O 1
ATOM 1725 N N . GLU A 1 227 ? -0.285 2.257 -7.401 1.00 86.19 227 GLU A N 1
ATOM 1726 C CA . GLU A 1 227 ? 0.115 3.332 -6.531 1.00 86.19 227 GLU A CA 1
ATOM 1727 C C . GLU A 1 227 ? -1.038 3.736 -5.623 1.00 86.19 227 GLU A C 1
ATOM 1729 O O . GLU A 1 227 ? -2.121 4.113 -6.082 1.00 86.19 227 GLU A O 1
ATOM 1734 N N . LEU A 1 228 ? -0.781 3.661 -4.318 1.00 87.12 228 LEU A N 1
ATOM 1735 C CA . LEU A 1 228 ? -1.716 4.078 -3.288 1.00 87.12 228 LEU A CA 1
ATOM 1736 C C . LEU A 1 228 ? -1.267 5.429 -2.731 1.00 87.12 228 LEU A C 1
ATOM 1738 O O . LEU A 1 228 ? -0.415 5.501 -1.837 1.00 87.12 228 LEU A O 1
ATOM 1742 N N . ARG A 1 229 ? -1.815 6.512 -3.286 1.00 89.50 229 ARG A N 1
ATOM 1743 C CA . ARG A 1 229 ? -1.504 7.878 -2.852 1.00 89.50 229 ARG A CA 1
ATOM 1744 C C . ARG A 1 229 ? -2.576 8.436 -1.925 1.00 89.50 229 ARG A C 1
ATOM 1746 O O . ARG A 1 229 ? -3.740 8.061 -2.015 1.00 89.50 229 ARG A O 1
ATOM 1753 N N . PRO A 1 230 ? -2.206 9.374 -1.045 1.00 90.50 230 PRO A N 1
ATOM 1754 C CA . PRO A 1 230 ? -3.188 10.125 -0.290 1.00 90.50 230 PRO A CA 1
ATOM 1755 C C . PRO A 1 230 ? -4.091 10.974 -1.195 1.00 90.50 230 PRO A C 1
ATOM 1757 O O . PRO A 1 230 ? -3.594 11.677 -2.077 1.00 90.50 230 PRO A O 1
ATOM 1760 N N . LEU A 1 231 ? -5.402 10.963 -0.918 1.00 88.19 231 LEU A N 1
ATOM 1761 C CA . LEU A 1 231 ? -6.368 11.824 -1.611 1.00 88.19 231 LEU A CA 1
ATOM 1762 C C . LEU A 1 231 ? -6.024 13.293 -1.410 1.00 88.19 231 LEU A C 1
ATOM 1764 O O . LEU A 1 231 ? -5.859 13.748 -0.270 1.00 88.19 231 LEU A O 1
ATOM 1768 N N . ARG A 1 232 ? -6.003 14.044 -2.511 1.00 87.62 232 ARG A N 1
ATOM 1769 C CA . ARG A 1 232 ? -5.847 15.506 -2.474 1.00 87.62 232 ARG A CA 1
ATOM 1770 C C . ARG A 1 232 ? -7.181 16.211 -2.287 1.00 87.62 232 ARG A C 1
ATOM 1772 O O . ARG A 1 232 ? -7.234 17.263 -1.654 1.00 87.62 232 ARG A O 1
ATOM 1779 N N . GLU A 1 233 ? -8.250 15.610 -2.797 1.00 87.56 233 GLU A N 1
ATOM 1780 C CA . GLU A 1 233 ? -9.614 16.109 -2.689 1.00 87.56 233 GLU A CA 1
ATOM 1781 C C . GLU A 1 233 ? -10.556 14.938 -2.396 1.00 87.56 233 GLU A C 1
ATOM 1783 O O . GLU A 1 233 ? -10.450 13.869 -2.985 1.00 87.56 233 GLU A O 1
ATOM 1788 N N . SER A 1 234 ? -11.481 15.112 -1.452 1.00 88.50 234 SER A N 1
ATOM 1789 C CA . SER A 1 234 ? -12.498 14.102 -1.160 1.00 88.50 234 SER A CA 1
ATOM 1790 C C . SER A 1 234 ? -13.730 14.742 -0.543 1.00 88.50 234 SER A C 1
ATOM 1792 O O . SER A 1 234 ? -13.634 15.674 0.258 1.00 88.50 234 SER A O 1
ATOM 1794 N N . SER A 1 235 ? -14.902 14.210 -0.893 1.00 87.31 235 SER A N 1
ATOM 1795 C CA . SER A 1 235 ? -16.147 14.540 -0.193 1.00 87.31 235 SER A CA 1
ATOM 1796 C C . SER A 1 235 ? -16.211 13.912 1.205 1.00 87.31 235 SER A C 1
ATOM 1798 O O . SER A 1 235 ? -16.926 14.425 2.066 1.00 87.31 235 SER A O 1
ATOM 1800 N N . ASP A 1 236 ? -15.436 12.847 1.446 1.00 89.31 236 ASP A N 1
ATOM 1801 C CA . ASP A 1 236 ? -15.215 12.277 2.772 1.00 89.31 236 ASP A CA 1
ATOM 1802 C C . ASP A 1 236 ? -13.934 12.885 3.376 1.00 89.31 236 ASP A C 1
ATOM 1804 O O . ASP A 1 236 ? -12.822 12.479 3.016 1.00 89.31 236 ASP A O 1
ATOM 1808 N N . PRO A 1 237 ? -14.047 13.847 4.314 1.00 91.00 237 PRO A N 1
ATOM 1809 C CA . PRO A 1 237 ? -12.885 14.503 4.906 1.00 91.00 237 PRO A CA 1
ATOM 1810 C C . PRO A 1 237 ? -11.990 13.533 5.685 1.00 91.00 237 PRO A C 1
ATOM 1812 O O . PRO A 1 237 ? -10.843 13.874 5.964 1.00 91.00 237 PRO A O 1
ATOM 1815 N N . LYS A 1 238 ? -12.480 12.335 6.037 1.00 90.88 238 LYS A N 1
ATOM 1816 C CA . LYS A 1 238 ? -11.669 11.320 6.712 1.00 90.88 238 LYS A CA 1
ATOM 1817 C C . LYS A 1 238 ? -10.614 10.704 5.809 1.00 90.88 238 LYS A C 1
ATOM 1819 O O . LYS A 1 238 ? -9.659 10.160 6.343 1.00 90.88 238 LYS A O 1
ATOM 1824 N N . LEU A 1 239 ? -10.781 10.745 4.491 1.00 90.94 239 LEU A N 1
ATOM 1825 C CA . LEU A 1 239 ? -9.824 10.158 3.549 1.00 90.94 239 LEU A CA 1
ATOM 1826 C C . LEU A 1 239 ? -8.799 11.174 3.035 1.00 90.94 239 LEU A C 1
ATOM 1828 O O . LEU A 1 239 ? -7.818 10.798 2.399 1.00 90.94 239 LEU A O 1
ATOM 1832 N N . LEU A 1 240 ? -9.003 12.461 3.326 1.00 93.62 240 LEU A N 1
ATOM 1833 C CA . LEU A 1 240 ? -8.104 13.521 2.893 1.00 93.62 240 LEU A CA 1
ATOM 1834 C C . LEU A 1 240 ? -6.702 13.310 3.477 1.00 93.62 240 LEU A C 1
ATOM 1836 O O . LEU A 1 240 ? -6.544 13.169 4.690 1.00 93.62 240 LEU A O 1
ATOM 1840 N N . ASN A 1 241 ? -5.683 13.351 2.620 1.00 92.56 241 ASN A N 1
ATOM 1841 C CA . ASN A 1 241 ? -4.289 13.084 2.972 1.00 92.56 241 ASN A CA 1
ATOM 1842 C C . ASN A 1 241 ? -4.017 11.658 3.500 1.00 92.56 241 ASN A C 1
ATOM 1844 O O . ASN A 1 241 ? -3.049 11.459 4.238 1.00 92.56 241 ASN A O 1
ATOM 1848 N N . ARG A 1 242 ? -4.848 10.666 3.140 1.00 94.19 242 ARG A N 1
ATOM 1849 C CA . ARG A 1 242 ? -4.672 9.260 3.545 1.00 94.19 242 ARG A CA 1
ATOM 1850 C C . ARG A 1 242 ? -4.729 8.315 2.343 1.00 94.19 242 ARG A C 1
ATOM 1852 O O . ARG A 1 242 ? -5.649 8.396 1.530 1.00 94.19 242 ARG A O 1
ATOM 1859 N N . ALA A 1 243 ? -3.745 7.424 2.242 1.00 93.00 243 ALA A N 1
ATOM 1860 C CA . ALA A 1 243 ? -3.710 6.344 1.255 1.00 93.00 243 ALA A CA 1
ATOM 1861 C C . ALA A 1 243 ? -4.538 5.135 1.716 1.00 93.00 243 ALA A C 1
ATOM 1863 O O . ALA A 1 243 ? -5.168 4.467 0.901 1.00 93.00 243 ALA A O 1
ATOM 1864 N N . ALA A 1 244 ? -4.578 4.874 3.026 1.00 93.19 244 ALA A N 1
ATOM 1865 C CA . ALA A 1 244 ? -5.442 3.866 3.625 1.00 93.19 244 ALA A CA 1
ATOM 1866 C C . ALA A 1 244 ? -6.042 4.352 4.947 1.00 93.19 244 ALA A C 1
ATOM 1868 O O . ALA A 1 244 ? -5.376 5.023 5.743 1.00 93.19 244 ALA A O 1
ATOM 1869 N N . LEU A 1 245 ? -7.292 3.966 5.196 1.00 95.75 245 LEU A N 1
ATOM 1870 C CA . LEU A 1 245 ? -7.972 4.180 6.469 1.00 95.75 245 LEU A CA 1
ATOM 1871 C C . LEU A 1 245 ? -8.740 2.922 6.865 1.00 95.75 245 LEU A C 1
ATOM 1873 O O . LEU A 1 245 ? -9.665 2.511 6.163 1.00 95.75 245 LEU A O 1
ATOM 1877 N N . VAL A 1 246 ? -8.392 2.347 8.013 1.00 95.06 246 VAL A N 1
ATOM 1878 C CA . VAL A 1 246 ? -9.120 1.225 8.616 1.00 95.06 246 VAL A CA 1
ATOM 1879 C C . VAL A 1 246 ? -9.659 1.671 9.970 1.00 95.06 246 VAL A C 1
ATOM 1881 O O . VAL A 1 246 ? -8.893 2.073 10.842 1.00 95.06 246 VAL A O 1
ATOM 1884 N N . GLU A 1 247 ? -10.974 1.596 10.167 1.00 96.31 247 GLU A N 1
ATOM 1885 C CA . GLU A 1 247 ? -11.606 1.839 11.463 1.00 96.31 247 GLU A CA 1
ATOM 1886 C C . GLU A 1 247 ? -12.292 0.573 11.976 1.00 96.31 247 GLU A C 1
ATOM 1888 O O . GLU A 1 247 ? -12.953 -0.167 11.241 1.00 96.31 247 GLU A O 1
ATOM 1893 N N . GLY A 1 248 ? -12.188 0.350 13.279 1.00 95.88 248 GLY A N 1
ATOM 1894 C CA . GLY A 1 248 ? -12.780 -0.803 13.930 1.00 95.88 248 GLY A CA 1
ATOM 1895 C C . GLY A 1 248 ? -13.006 -0.595 15.416 1.00 95.88 248 GLY A C 1
ATOM 1896 O O . GLY A 1 248 ? -12.872 0.508 15.952 1.00 95.88 248 GLY A O 1
ATOM 1897 N N . VAL A 1 249 ? -13.367 -1.681 16.085 1.00 97.12 249 VAL A N 1
ATOM 1898 C CA . VAL A 1 249 ? -13.464 -1.753 17.539 1.00 97.12 249 VAL A CA 1
ATOM 1899 C C . VAL A 1 249 ? -12.757 -2.996 18.057 1.00 97.12 249 VAL A C 1
ATOM 1901 O O . VAL A 1 249 ? -12.781 -4.041 17.415 1.00 97.12 249 VAL A O 1
ATOM 1904 N N . ILE A 1 250 ? -12.143 -2.883 19.227 1.00 97.12 250 ILE A N 1
ATOM 1905 C CA . ILE A 1 250 ? -11.509 -3.995 19.937 1.00 97.12 250 ILE A CA 1
ATOM 1906 C C . ILE A 1 250 ? -11.902 -3.950 21.411 1.00 97.12 250 ILE A C 1
ATOM 1908 O O . ILE A 1 250 ? -12.107 -2.873 21.972 1.00 97.12 250 ILE A O 1
ATOM 1912 N N . GLU A 1 251 ? -12.030 -5.107 22.049 1.00 97.25 251 GLU A N 1
ATOM 1913 C CA . GLU A 1 251 ? -12.248 -5.203 23.491 1.00 97.25 251 GLU A CA 1
ATOM 1914 C C . GLU A 1 251 ? -10.907 -5.366 24.215 1.00 97.25 251 GLU A C 1
ATOM 1916 O O . GLU A 1 251 ? -10.219 -6.365 24.031 1.00 97.25 251 GLU A O 1
ATOM 1921 N N . ILE A 1 252 ? -10.542 -4.384 25.044 1.00 94.75 252 ILE A N 1
ATOM 1922 C CA . ILE A 1 252 ? -9.340 -4.410 25.892 1.00 94.75 252 ILE A CA 1
ATOM 1923 C C . ILE A 1 252 ? -9.807 -4.217 27.332 1.00 94.75 252 ILE A C 1
ATOM 1925 O O . ILE A 1 252 ? -10.494 -3.238 27.635 1.00 94.75 252 ILE A O 1
ATOM 1929 N N . ASP A 1 253 ? -9.485 -5.168 28.211 1.00 94.00 253 ASP A N 1
ATOM 1930 C CA . ASP A 1 253 ? -9.897 -5.169 29.622 1.00 94.00 253 ASP A CA 1
ATOM 1931 C C . ASP A 1 253 ? -11.412 -4.955 29.815 1.00 94.00 253 ASP A C 1
ATOM 1933 O O . ASP A 1 253 ? -11.857 -4.110 30.594 1.00 94.00 253 ASP A O 1
ATOM 1937 N N . SER A 1 254 ? -12.228 -5.697 29.053 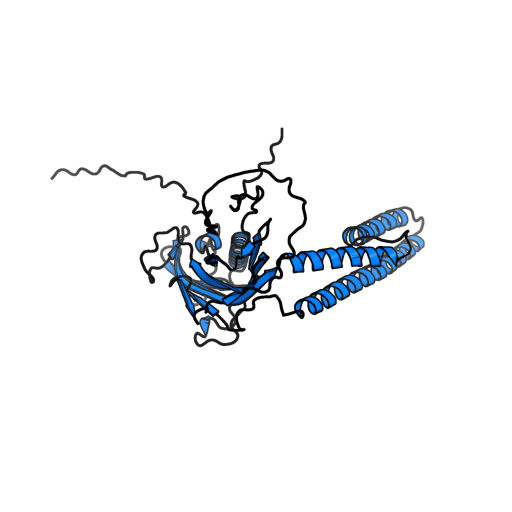1.00 95.25 254 SER A N 1
ATOM 1938 C CA . SER A 1 254 ? -13.701 -5.582 29.053 1.00 95.25 254 SER A CA 1
ATOM 1939 C C . SER A 1 254 ? -14.249 -4.217 28.616 1.00 95.25 254 SER A C 1
ATOM 1941 O O . SER A 1 254 ? -15.428 -3.921 28.816 1.00 95.25 254 SER A O 1
ATOM 1943 N N . THR A 1 255 ? -13.409 -3.359 28.033 1.00 97.06 255 THR A N 1
ATOM 1944 C CA . THR A 1 255 ? -13.814 -2.062 27.493 1.00 97.06 255 THR A CA 1
ATOM 1945 C C . THR A 1 255 ? -13.670 -2.068 25.980 1.00 97.06 255 THR A C 1
ATOM 1947 O O . THR A 1 255 ? -12.576 -2.257 25.451 1.00 97.06 255 THR A O 1
ATOM 1950 N N . THR A 1 256 ? -14.763 -1.803 25.268 1.00 97.50 256 THR A N 1
ATOM 1951 C CA . THR A 1 256 ? -14.724 -1.597 23.817 1.00 97.50 256 THR A CA 1
ATOM 1952 C C . THR A 1 256 ? -14.038 -0.271 23.495 1.00 97.50 256 THR A C 1
ATOM 1954 O O . THR A 1 256 ? -14.457 0.792 23.958 1.00 97.50 256 THR A O 1
ATOM 1957 N N . ARG A 1 257 ? -12.980 -0.329 22.689 1.00 97.75 257 ARG A N 1
ATOM 1958 C CA . ARG A 1 257 ? -12.196 0.815 22.219 1.00 97.75 257 ARG A CA 1
ATOM 1959 C C . ARG A 1 257 ? -12.344 0.945 20.713 1.00 97.75 257 ARG A C 1
ATOM 1961 O O . ARG A 1 257 ? -12.298 -0.058 20.006 1.00 97.75 257 ARG A O 1
ATOM 1968 N N . ARG A 1 258 ? -12.493 2.176 20.222 1.00 97.94 258 ARG A N 1
ATOM 1969 C CA . ARG A 1 258 ? -12.410 2.466 18.786 1.00 97.94 258 ARG A CA 1
ATOM 1970 C C . ARG A 1 258 ? -10.945 2.461 18.366 1.00 97.94 258 ARG A C 1
ATOM 1972 O O . ARG A 1 258 ? -10.120 3.046 19.065 1.00 97.94 258 ARG A O 1
ATOM 1979 N N . VAL A 1 259 ? -10.655 1.820 17.243 1.00 98.19 259 VAL A N 1
ATOM 1980 C CA . VAL A 1 259 ? -9.328 1.768 16.625 1.00 98.19 259 VAL A CA 1
ATOM 1981 C C . VAL A 1 259 ? -9.410 2.465 15.276 1.00 98.19 259 VAL A C 1
ATOM 1983 O O . VAL A 1 259 ? -10.333 2.200 14.508 1.00 98.19 259 VAL A O 1
ATOM 1986 N N . GLU A 1 260 ? -8.462 3.350 14.998 1.00 98.06 260 GLU A N 1
ATOM 1987 C CA . GLU A 1 260 ? -8.270 3.995 13.700 1.00 98.06 260 GLU A CA 1
ATOM 1988 C C . GLU A 1 260 ? -6.819 3.776 13.266 1.00 98.06 260 GLU A C 1
ATOM 1990 O O . GLU A 1 260 ? -5.896 4.165 13.981 1.00 98.06 260 GLU A O 1
ATOM 1995 N N . VAL A 1 261 ? -6.624 3.135 12.116 1.00 97.38 261 VAL A N 1
ATOM 1996 C CA . VAL A 1 261 ? -5.319 2.949 11.476 1.00 97.38 261 VAL A CA 1
ATOM 1997 C C . VAL A 1 261 ? -5.274 3.841 10.245 1.00 97.38 261 VAL A C 1
ATOM 1999 O O . VAL A 1 261 ? -6.060 3.659 9.314 1.00 97.38 261 VAL A O 1
ATOM 2002 N N . GLU A 1 262 ? -4.364 4.807 10.254 1.00 97.19 262 GLU A N 1
ATOM 2003 C CA . GLU A 1 262 ? -4.135 5.743 9.154 1.00 97.19 262 GLU A CA 1
ATOM 2004 C C . GLU A 1 262 ? -2.788 5.432 8.509 1.00 97.19 262 GLU A C 1
ATOM 2006 O O . GLU A 1 262 ? -1.755 5.498 9.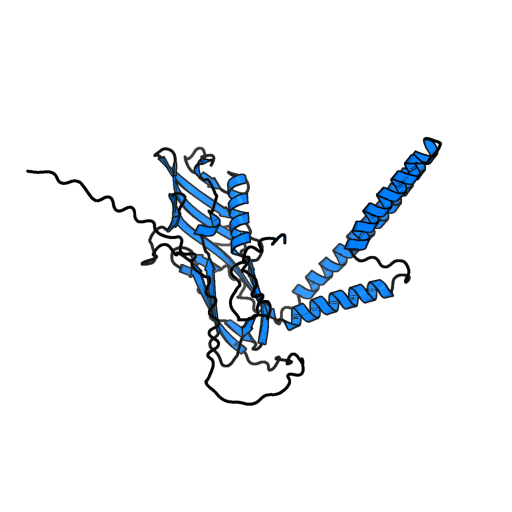174 1.00 97.19 262 GLU A O 1
ATOM 2011 N N . VAL A 1 263 ? -2.799 5.173 7.200 1.00 95.12 263 VAL A N 1
ATOM 2012 C CA . VAL A 1 263 ? -1.584 5.110 6.383 1.00 95.12 263 VAL A CA 1
ATOM 2013 C C . VAL A 1 263 ? -1.625 6.256 5.386 1.00 95.12 263 VAL A C 1
ATOM 2015 O O . VAL A 1 263 ? -2.547 6.363 4.575 1.00 95.12 263 VAL A O 1
ATOM 2018 N N . ARG A 1 264 ? -0.635 7.145 5.454 1.00 93.44 264 ARG A N 1
ATOM 2019 C CA . ARG A 1 264 ? -0.584 8.338 4.596 1.00 93.44 264 ARG A CA 1
ATOM 2020 C C . ARG A 1 264 ? -0.085 8.025 3.207 1.00 93.44 264 ARG A C 1
ATOM 2022 O O . ARG A 1 264 ? -0.620 8.554 2.243 1.00 93.44 264 ARG A O 1
ATOM 2029 N N . GLN A 1 265 ? 0.913 7.161 3.125 1.00 86.44 265 GLN A N 1
ATOM 2030 C CA . GLN A 1 265 ? 1.555 6.781 1.885 1.00 86.44 265 GLN A CA 1
ATOM 2031 C C . GLN A 1 265 ? 1.963 5.317 1.970 1.00 86.44 265 GLN A C 1
ATOM 2033 O O . GLN A 1 265 ? 2.450 4.857 3.004 1.00 86.44 265 GLN A O 1
ATOM 2038 N N . LEU A 1 266 ? 1.777 4.601 0.869 1.00 83.25 266 LEU A N 1
ATOM 2039 C CA . LEU A 1 266 ? 2.323 3.268 0.681 1.00 83.25 266 LEU A CA 1
ATOM 2040 C C . LEU A 1 266 ? 3.274 3.305 -0.508 1.00 83.25 266 LEU A C 1
ATOM 2042 O O . LEU A 1 266 ? 3.044 4.012 -1.488 1.00 83.25 266 LEU A O 1
ATOM 2046 N N . THR A 1 267 ? 4.363 2.550 -0.397 1.00 80.38 267 THR A N 1
ATOM 2047 C CA . THR A 1 267 ? 5.204 2.230 -1.551 1.00 80.38 267 THR A CA 1
ATOM 2048 C C . THR A 1 267 ? 4.322 1.568 -2.617 1.00 80.38 267 THR A C 1
ATOM 2050 O O . THR A 1 267 ? 3.429 0.805 -2.232 1.00 80.38 267 THR A O 1
ATOM 2053 N N . PRO A 1 268 ? 4.536 1.842 -3.919 1.00 83.25 268 PRO A N 1
ATOM 2054 C CA . PRO A 1 268 ? 3.788 1.172 -4.974 1.00 83.25 268 PRO A CA 1
ATOM 2055 C C . PRO A 1 268 ? 3.805 -0.346 -4.788 1.00 83.25 268 PRO A C 1
ATOM 2057 O O . PRO A 1 268 ? 4.854 -0.939 -4.528 1.00 83.25 268 PRO A O 1
ATOM 2060 N N . ILE A 1 269 ? 2.633 -0.958 -4.907 1.00 80.12 269 ILE A N 1
ATOM 2061 C CA . ILE A 1 269 ? 2.457 -2.407 -4.902 1.00 80.12 269 ILE A CA 1
ATOM 2062 C C . ILE A 1 269 ? 2.836 -2.891 -6.291 1.00 80.12 269 ILE A C 1
ATOM 2064 O O . ILE A 1 269 ? 2.260 -2.415 -7.264 1.00 80.12 269 ILE A O 1
ATOM 2068 N N . LYS A 1 270 ? 3.792 -3.811 -6.394 1.00 81.81 270 LYS A N 1
ATOM 2069 C CA . LYS A 1 270 ? 4.256 -4.345 -7.677 1.00 81.81 270 LYS A CA 1
ATOM 2070 C C . LYS A 1 270 ? 3.929 -5.829 -7.752 1.00 81.81 270 LYS A C 1
ATOM 2072 O O . LYS A 1 270 ? 4.338 -6.580 -6.874 1.00 81.81 270 LYS A O 1
ATOM 2077 N N . LEU A 1 271 ? 3.213 -6.227 -8.794 1.00 74.31 271 LEU A N 1
ATOM 2078 C CA . LEU A 1 271 ? 2.987 -7.616 -9.178 1.00 74.31 271 LEU A CA 1
ATOM 2079 C C . LEU A 1 271 ? 3.998 -7.929 -10.272 1.00 74.31 271 LEU A C 1
ATOM 2081 O O . LEU A 1 271 ? 3.908 -7.314 -11.329 1.00 74.31 271 LEU A O 1
ATOM 2085 N N . LYS A 1 272 ? 4.964 -8.811 -10.020 1.00 75.69 272 LYS A N 1
ATOM 2086 C CA . LYS A 1 272 ? 5.918 -9.265 -11.038 1.00 75.69 272 LYS A CA 1
ATOM 2087 C C . LYS A 1 272 ? 5.627 -10.728 -11.366 1.00 75.69 272 LYS A C 1
ATOM 2089 O O . LYS A 1 272 ? 5.411 -11.501 -10.440 1.00 75.69 272 LYS A O 1
ATOM 2094 N N . GLY A 1 273 ? 5.613 -11.077 -12.649 1.00 67.56 273 GLY A N 1
ATOM 2095 C CA . GLY A 1 273 ? 5.631 -12.471 -13.100 1.00 67.56 273 GLY A CA 1
ATOM 2096 C C . GLY A 1 273 ? 7.035 -12.828 -13.578 1.00 67.56 273 GLY A C 1
ATOM 2097 O O . GLY A 1 273 ? 7.647 -12.030 -14.286 1.00 67.56 273 GLY A O 1
ATOM 2098 N N . THR A 1 274 ? 7.551 -13.997 -13.211 1.00 68.69 274 THR A N 1
ATOM 2099 C CA . THR A 1 274 ? 8.875 -14.503 -13.630 1.00 68.69 274 THR A CA 1
ATOM 2100 C C . THR A 1 274 ? 8.976 -14.685 -15.149 1.00 68.69 274 THR A C 1
ATOM 2102 O O . THR A 1 274 ? 10.023 -14.398 -15.720 1.00 68.69 274 THR A O 1
ATOM 2105 N N . GLY A 1 275 ? 7.879 -15.052 -15.822 1.00 71.19 275 GLY A N 1
ATOM 2106 C CA . GLY A 1 275 ? 7.754 -15.068 -17.292 1.00 71.19 275 GLY A CA 1
ATOM 2107 C C . GLY A 1 275 ? 7.061 -13.835 -17.892 1.00 71.19 275 GLY A C 1
ATOM 2108 O O . GLY A 1 275 ? 6.707 -13.829 -19.072 1.00 71.19 275 GLY A O 1
ATOM 2109 N N . GLY A 1 276 ? 6.823 -12.803 -17.080 1.00 78.19 276 GLY A N 1
ATOM 2110 C CA . GLY A 1 276 ? 5.879 -11.737 -17.398 1.00 78.19 276 GLY A CA 1
ATOM 2111 C C . GLY A 1 276 ? 4.415 -12.190 -17.323 1.00 78.19 276 GLY A C 1
ATOM 2112 O O . GLY A 1 276 ? 4.082 -13.340 -17.051 1.00 78.19 276 GLY A O 1
ATOM 2113 N N . LEU A 1 277 ? 3.519 -11.233 -17.505 1.00 78.00 277 LEU A N 1
ATOM 2114 C CA . LEU A 1 277 ? 2.073 -11.373 -17.483 1.00 78.00 277 LEU A CA 1
ATOM 2115 C C . LEU A 1 277 ? 1.599 -11.282 -18.929 1.00 78.00 277 LEU A C 1
ATOM 2117 O O . LEU A 1 277 ? 1.674 -10.209 -19.531 1.00 78.00 277 LEU A O 1
ATOM 2121 N N . GLN A 1 278 ? 1.140 -12.398 -19.483 1.00 82.94 278 GLN A N 1
ATOM 2122 C CA . GLN A 1 278 ? 0.634 -12.423 -20.850 1.00 82.94 278 GLN A CA 1
ATOM 2123 C C . GLN A 1 278 ? -0.750 -11.772 -20.913 1.00 82.94 278 GLN A C 1
ATOM 2125 O O . GLN A 1 278 ? -1.633 -12.085 -20.112 1.00 82.94 278 GLN A O 1
ATOM 2130 N N . VAL A 1 279 ? -0.936 -10.880 -21.879 1.00 80.44 279 VAL A N 1
ATOM 2131 C CA . VAL A 1 279 ? -2.229 -10.306 -22.252 1.00 80.44 279 VAL A CA 1
ATOM 2132 C C . VAL A 1 279 ? -2.465 -10.650 -23.708 1.00 80.44 279 VAL A C 1
ATOM 2134 O O . VAL A 1 279 ? -1.652 -10.261 -24.530 1.00 80.44 279 VAL A O 1
ATOM 2137 N N . ASP A 1 280 ? -3.563 -11.341 -24.011 1.00 81.19 280 ASP A N 1
ATOM 2138 C CA . ASP A 1 280 ? -3.910 -11.749 -25.380 1.00 81.19 280 ASP A CA 1
ATOM 2139 C C . ASP A 1 280 ? -5.117 -10.942 -25.904 1.00 81.19 280 ASP A C 1
ATOM 2141 O O . ASP A 1 280 ? -6.117 -10.748 -25.199 1.00 81.19 280 ASP A O 1
ATOM 2145 N N . ALA A 1 281 ? -5.035 -10.426 -27.132 1.00 76.38 281 ALA A N 1
ATOM 2146 C CA . ALA A 1 281 ? -6.124 -9.684 -27.777 1.00 76.38 281 ALA A CA 1
ATOM 2147 C C . ALA A 1 281 ? -7.375 -10.525 -28.085 1.00 76.38 281 ALA A C 1
ATOM 2149 O O . ALA A 1 281 ? -8.473 -9.960 -28.139 1.00 76.38 281 ALA A O 1
ATOM 2150 N N . ASP A 1 282 ? -7.231 -11.838 -28.261 1.00 76.56 282 ASP A N 1
ATOM 2151 C CA . ASP A 1 282 ? -8.319 -12.754 -28.606 1.00 76.56 282 ASP A CA 1
ATOM 2152 C C . ASP A 1 282 ? -9.044 -13.328 -27.370 1.00 76.56 282 ASP A C 1
ATOM 2154 O O . ASP A 1 282 ? -10.162 -13.846 -27.495 1.00 76.56 282 ASP A O 1
ATOM 2158 N N . ASP A 1 283 ? -8.471 -13.161 -26.173 1.00 75.44 283 ASP A N 1
ATOM 2159 C CA . ASP A 1 283 ? -9.018 -13.658 -24.909 1.00 75.44 283 ASP A CA 1
ATOM 2160 C C . ASP A 1 283 ? -9.641 -12.570 -24.017 1.00 75.44 283 ASP A C 1
ATOM 2162 O O . ASP A 1 283 ? -9.425 -11.362 -24.148 1.00 75.44 283 ASP A O 1
ATOM 2166 N N . THR A 1 284 ? -10.464 -13.015 -23.060 1.00 71.25 284 THR A N 1
ATOM 2167 C CA . THR A 1 284 ? -10.968 -12.144 -21.989 1.00 71.25 284 THR A CA 1
ATOM 2168 C C . THR A 1 284 ? -9.941 -12.092 -20.870 1.00 71.25 284 THR A C 1
ATOM 2170 O O . THR A 1 284 ? -9.771 -13.059 -20.132 1.00 71.25 284 THR A O 1
ATOM 2173 N N . ASN A 1 285 ? -9.291 -10.941 -20.726 1.00 71.31 285 ASN A N 1
ATOM 2174 C CA . ASN A 1 285 ? -8.308 -10.716 -19.679 1.00 71.31 285 ASN A CA 1
ATOM 2175 C C . ASN A 1 285 ? -8.987 -10.096 -18.449 1.00 71.31 285 ASN A C 1
ATOM 2177 O O . ASN A 1 285 ? -9.467 -8.958 -18.495 1.00 71.31 285 ASN A O 1
ATOM 2181 N N . ASP A 1 286 ? -9.003 -10.831 -17.340 1.00 71.12 286 ASP A N 1
ATOM 2182 C CA . ASP A 1 286 ? -9.526 -10.364 -16.058 1.00 71.12 286 ASP A CA 1
ATOM 2183 C C . ASP A 1 286 ? -8.396 -10.301 -15.030 1.00 71.12 286 ASP A C 1
ATOM 2185 O O . ASP A 1 286 ? -7.726 -11.294 -14.752 1.00 71.12 286 ASP A O 1
ATOM 2189 N N . MET A 1 287 ? -8.209 -9.135 -14.414 1.00 70.25 287 MET A N 1
ATOM 2190 C CA . MET A 1 287 ? -7.257 -8.961 -13.320 1.00 70.25 287 MET A CA 1
ATOM 2191 C C . MET A 1 287 ? -8.016 -8.865 -12.002 1.00 70.25 287 MET A C 1
ATOM 2193 O O . MET A 1 287 ? -8.821 -7.952 -11.808 1.00 70.25 287 MET A O 1
ATOM 2197 N N . ILE A 1 288 ? -7.753 -9.793 -11.078 1.00 72.38 288 ILE A N 1
ATOM 2198 C CA . ILE A 1 288 ? -8.374 -9.799 -9.750 1.00 72.38 288 ILE A CA 1
ATOM 2199 C C . ILE A 1 288 ? -7.319 -9.517 -8.688 1.00 72.38 288 ILE A C 1
ATOM 2201 O O . ILE A 1 288 ? -6.409 -10.313 -8.482 1.00 72.38 288 ILE A O 1
ATOM 2205 N N . ILE A 1 289 ? -7.482 -8.421 -7.950 1.00 72.12 289 ILE A N 1
ATOM 2206 C CA . ILE A 1 289 ? -6.545 -8.036 -6.887 1.00 72.12 289 ILE A CA 1
ATOM 2207 C C . ILE A 1 289 ? -7.216 -8.214 -5.550 1.00 72.12 289 ILE A C 1
ATOM 2209 O O . ILE A 1 289 ? -8.232 -7.576 -5.277 1.00 72.12 289 ILE A O 1
ATOM 2213 N N . LYS A 1 290 ? -6.632 -9.062 -4.708 1.00 74.38 290 LYS A N 1
ATOM 2214 C CA . LYS A 1 290 ? -7.174 -9.389 -3.394 1.00 74.38 290 LYS A CA 1
ATOM 2215 C C . LYS A 1 290 ? -6.363 -8.744 -2.279 1.00 74.38 290 LYS A C 1
ATOM 2217 O O . LYS A 1 290 ? -5.193 -9.057 -2.099 1.00 74.38 290 LYS A O 1
ATOM 2222 N N . PHE A 1 291 ? -7.000 -7.889 -1.480 1.00 78.00 291 PHE A N 1
ATOM 2223 C CA . PHE A 1 291 ? -6.390 -7.346 -0.264 1.00 78.00 291 PHE A CA 1
ATOM 2224 C C . PHE A 1 291 ? -6.742 -8.218 0.945 1.00 78.00 291 PHE A C 1
ATOM 2226 O O . PHE A 1 291 ? -7.896 -8.258 1.381 1.00 78.00 291 PHE A O 1
ATOM 2233 N N . ALA A 1 292 ? -5.744 -8.901 1.506 1.00 81.00 292 ALA A N 1
ATOM 2234 C CA . ALA A 1 292 ? -5.898 -9.739 2.691 1.00 81.00 292 ALA A CA 1
ATOM 2235 C C . ALA A 1 292 ? -5.768 -8.904 3.976 1.00 81.00 292 ALA A C 1
ATOM 2237 O O . ALA A 1 292 ? -4.726 -8.889 4.630 1.00 81.00 292 ALA A O 1
ATOM 2238 N N . LEU A 1 293 ? -6.843 -8.214 4.375 1.00 83.69 293 LEU A N 1
ATOM 2239 C CA . LEU A 1 293 ? -6.835 -7.362 5.575 1.00 83.69 293 LEU A CA 1
ATOM 2240 C C . LEU A 1 293 ? -6.409 -8.096 6.849 1.00 83.69 293 LEU A C 1
ATOM 2242 O O . LEU A 1 293 ? -5.780 -7.498 7.717 1.00 83.69 293 LEU A O 1
ATOM 2246 N N . GLY A 1 294 ? -6.727 -9.387 6.973 1.00 84.69 294 GLY A N 1
ATOM 2247 C CA . GLY A 1 294 ? -6.275 -10.187 8.109 1.00 84.69 294 GLY A CA 1
ATOM 2248 C C . GLY A 1 294 ? -4.752 -10.263 8.209 1.00 84.69 294 GLY A C 1
ATOM 2249 O O . GLY A 1 294 ? -4.221 -10.127 9.310 1.00 84.69 294 GLY A O 1
ATOM 2250 N N . ALA A 1 295 ? -4.059 -10.386 7.072 1.00 86.06 295 ALA A N 1
ATOM 2251 C CA . ALA A 1 295 ? -2.601 -10.457 7.011 1.00 86.06 295 ALA A CA 1
ATOM 2252 C C . ALA A 1 295 ? -1.939 -9.176 7.539 1.00 86.06 295 ALA A C 1
ATOM 2254 O O . ALA A 1 295 ? -0.886 -9.240 8.163 1.00 86.06 295 ALA A O 1
ATOM 2255 N N . TRP A 1 296 ? -2.584 -8.015 7.381 1.00 89.62 296 TRP A N 1
ATOM 2256 C CA . TRP A 1 296 ? -2.041 -6.729 7.838 1.00 89.62 296 TRP A CA 1
ATOM 2257 C C . TRP A 1 296 ? -1.903 -6.646 9.360 1.00 89.62 296 TRP A C 1
A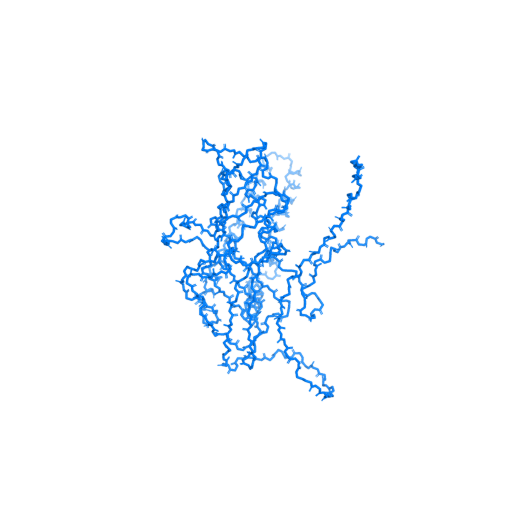TOM 2259 O O . TRP A 1 296 ? -1.044 -5.930 9.871 1.00 89.62 296 TRP A O 1
ATOM 2269 N N . PHE A 1 297 ? -2.723 -7.401 10.092 1.00 92.50 297 PHE A N 1
ATOM 2270 C CA . PHE A 1 297 ? -2.758 -7.398 11.555 1.00 92.50 297 PHE A CA 1
ATOM 2271 C C . PHE A 1 297 ? -2.213 -8.688 12.184 1.00 92.50 297 PHE A C 1
ATOM 2273 O O . PHE A 1 297 ? -2.353 -8.873 13.397 1.00 92.50 297 PHE A O 1
ATOM 2280 N N . VAL A 1 298 ? -1.594 -9.572 11.394 1.00 87.62 298 VAL A N 1
ATOM 2281 C CA . VAL A 1 298 ? -0.893 -10.752 11.920 1.00 87.62 298 VAL A CA 1
ATOM 2282 C C . VAL A 1 298 ? 0.211 -10.296 12.874 1.00 87.62 298 VAL A C 1
ATOM 2284 O O . VAL A 1 298 ? 0.931 -9.341 12.597 1.00 87.62 298 VAL A O 1
ATOM 2287 N N . ASP A 1 299 ? 0.281 -10.935 14.042 1.00 92.69 299 ASP A N 1
ATOM 2288 C CA . ASP A 1 299 ? 1.235 -10.636 15.121 1.00 92.69 299 ASP A CA 1
ATOM 2289 C C . ASP A 1 299 ? 1.195 -9.200 15.687 1.00 92.69 299 ASP A C 1
ATOM 2291 O O . ASP A 1 299 ? 2.031 -8.813 16.506 1.00 92.69 299 ASP A O 1
ATOM 2295 N N . VAL A 1 300 ? 0.170 -8.407 15.348 1.00 95.25 300 VAL A N 1
ATOM 2296 C CA . VAL A 1 300 ? -0.029 -7.061 15.902 1.00 95.25 300 VAL A CA 1
ATOM 2297 C C . VAL A 1 300 ? -0.840 -7.143 17.197 1.00 95.25 300 VAL A C 1
ATOM 2299 O O . VAL A 1 300 ? -2.064 -7.307 17.191 1.00 95.25 300 VAL A O 1
ATOM 2302 N N . ASN A 1 301 ? -0.165 -6.986 18.340 1.00 96.25 301 ASN A N 1
ATOM 2303 C CA . ASN A 1 301 ? -0.814 -6.983 19.653 1.00 96.25 301 ASN A CA 1
ATOM 2304 C C . ASN A 1 301 ? -1.408 -5.607 20.002 1.00 96.25 301 ASN A C 1
ATOM 2306 O O . ASN A 1 301 ? -0.774 -4.786 20.661 1.00 96.25 301 ASN A O 1
ATOM 2310 N N . LEU A 1 302 ? -2.665 -5.382 19.622 1.00 95.75 302 LEU A N 1
ATOM 2311 C CA . LEU A 1 302 ? -3.387 -4.129 19.879 1.00 95.75 302 LEU A CA 1
ATOM 2312 C C . LEU A 1 302 ? -3.640 -3.830 21.372 1.00 95.75 302 LEU A C 1
ATOM 2314 O O . LEU A 1 302 ? -3.943 -2.689 21.712 1.00 95.75 302 LEU A O 1
ATOM 2318 N N . ASN A 1 303 ? -3.471 -4.803 22.278 1.00 95.50 303 ASN A N 1
ATOM 2319 C CA . ASN A 1 303 ? -3.619 -4.572 23.723 1.00 95.50 303 ASN A CA 1
ATOM 2320 C C . ASN A 1 303 ? -2.509 -3.683 24.309 1.00 95.50 303 ASN A C 1
ATOM 2322 O O . ASN A 1 303 ? -2.656 -3.175 25.417 1.00 95.50 303 ASN A O 1
ATOM 2326 N N . THR A 1 304 ? -1.394 -3.495 23.595 1.00 96.75 304 THR A N 1
ATOM 2327 C CA . THR A 1 304 ? -0.292 -2.616 24.026 1.00 96.75 304 THR A CA 1
ATOM 2328 C C . THR A 1 304 ? -0.481 -1.165 23.583 1.00 96.75 304 THR A C 1
ATOM 2330 O O . THR A 1 304 ? 0.334 -0.307 23.927 1.00 96.75 304 THR A O 1
ATOM 2333 N N . ALA A 1 305 ? -1.542 -0.878 22.822 1.00 97.75 305 ALA A N 1
ATOM 2334 C CA . ALA A 1 305 ? -1.783 0.446 22.282 1.00 97.75 305 ALA A CA 1
ATOM 2335 C C . ALA A 1 305 ? -2.078 1.472 23.387 1.00 97.75 305 ALA A C 1
ATOM 2337 O O . ALA A 1 305 ? -2.866 1.248 24.308 1.00 97.75 305 ALA A O 1
ATOM 2338 N N . THR A 1 306 ? -1.484 2.651 23.249 1.00 98.19 306 THR A N 1
ATOM 2339 C CA . THR A 1 306 ? -1.820 3.827 24.044 1.00 98.19 306 THR A CA 1
ATOM 2340 C C . THR A 1 306 ? -3.172 4.369 23.598 1.00 98.19 306 THR A C 1
ATOM 2342 O O . THR A 1 306 ? -3.396 4.643 22.416 1.00 98.19 306 THR A O 1
ATOM 2345 N N . VAL A 1 307 ? -4.063 4.550 24.570 1.00 98.00 307 VAL A N 1
ATOM 2346 C CA . VAL A 1 307 ? -5.394 5.126 24.381 1.00 98.00 307 VAL A CA 1
ATOM 2347 C C . VAL A 1 307 ? -5.322 6.637 24.599 1.00 98.00 307 VAL A C 1
ATOM 2349 O O . VAL A 1 307 ? -4.796 7.101 25.612 1.00 98.00 307 VAL A O 1
ATOM 2352 N N . ASN A 1 308 ? -5.860 7.417 23.665 1.00 97.19 308 ASN A N 1
ATOM 2353 C CA . ASN A 1 308 ? -5.869 8.873 23.754 1.00 97.19 308 ASN A CA 1
ATOM 2354 C C . ASN A 1 308 ? -6.884 9.389 24.800 1.00 97.19 308 ASN A C 1
ATOM 2356 O O . ASN A 1 308 ? -7.652 8.640 25.409 1.00 97.19 308 ASN A O 1
ATOM 2360 N N . THR A 1 309 ? -6.937 10.710 24.995 1.00 97.00 309 THR A N 1
ATOM 2361 C CA . THR A 1 309 ? -7.835 11.356 25.976 1.00 97.00 309 THR A CA 1
ATOM 2362 C C . THR A 1 309 ? -9.327 11.166 25.686 1.00 97.00 309 THR A C 1
ATOM 2364 O O . THR A 1 309 ? -10.153 11.404 26.567 1.00 97.00 309 THR A O 1
ATOM 2367 N N . ARG A 1 310 ? -9.685 10.730 24.473 1.00 96.75 310 ARG A N 1
ATOM 2368 C CA . ARG A 1 310 ? -11.059 10.420 24.057 1.00 96.75 310 ARG A CA 1
ATOM 2369 C C . ARG A 1 310 ? -11.413 8.945 24.237 1.00 96.75 310 ARG A C 1
ATOM 2371 O O . ARG A 1 310 ? -12.550 8.568 23.974 1.00 96.75 310 ARG A O 1
ATOM 2378 N N . GLY A 1 311 ? -10.481 8.115 24.703 1.00 96.88 311 GLY A N 1
ATOM 2379 C CA . GLY A 1 311 ? -10.714 6.683 24.844 1.00 96.88 311 GLY A CA 1
ATOM 2380 C C . GLY A 1 311 ? -10.557 5.899 23.537 1.00 96.88 311 GLY A C 1
ATOM 2381 O O . GLY A 1 311 ? -11.022 4.760 23.482 1.00 96.88 311 GLY A O 1
ATOM 2382 N N . GLU A 1 312 ? -9.931 6.485 22.513 1.00 97.88 312 GLU A N 1
ATOM 2383 C CA . GLU A 1 312 ? -9.698 5.876 21.198 1.00 97.88 312 GLU A CA 1
ATOM 2384 C C . GLU A 1 312 ? -8.223 5.484 21.026 1.00 97.88 312 GLU A C 1
ATOM 2386 O O . GLU A 1 312 ? -7.334 6.076 21.640 1.00 97.88 312 GLU A O 1
ATOM 2391 N N . ILE A 1 313 ? -7.965 4.497 20.174 1.00 98.38 313 ILE A N 1
ATOM 2392 C CA . ILE A 1 313 ? -6.629 4.083 19.747 1.00 98.38 313 ILE A CA 1
ATOM 2393 C C . ILE A 1 313 ? -6.418 4.606 18.330 1.00 98.38 313 ILE A C 1
ATOM 2395 O O . ILE A 1 313 ? -7.130 4.200 17.412 1.00 98.38 313 ILE A O 1
ATOM 2399 N N . HIS A 1 314 ? -5.452 5.501 18.147 1.00 98.25 314 HIS A N 1
ATOM 2400 C CA . HIS A 1 314 ? -5.027 5.965 16.825 1.00 98.25 314 HIS A CA 1
ATOM 2401 C C . HIS A 1 314 ? -3.655 5.362 16.522 1.00 98.25 314 HIS A C 1
ATOM 2403 O O . HIS A 1 314 ? -2.741 5.466 17.339 1.00 98.25 314 HIS A O 1
ATOM 2409 N N . ILE A 1 315 ? -3.527 4.695 15.380 1.00 98.19 315 ILE A N 1
ATOM 2410 C CA . ILE A 1 315 ? -2.297 4.048 14.924 1.00 98.19 315 ILE A CA 1
ATOM 2411 C C . ILE A 1 315 ? -1.871 4.733 13.633 1.00 98.19 315 ILE A C 1
ATOM 2413 O O . ILE A 1 315 ? -2.537 4.617 12.605 1.00 98.19 315 ILE A O 1
ATOM 2417 N N . ASN A 1 316 ? -0.787 5.494 13.717 1.00 97.19 316 ASN A N 1
ATOM 2418 C CA . ASN A 1 316 ? -0.206 6.242 12.609 1.00 97.19 316 ASN A CA 1
ATOM 2419 C C . ASN A 1 316 ? 1.293 6.477 12.873 1.00 97.19 316 ASN A C 1
ATOM 2421 O O . ASN A 1 316 ? 1.854 6.005 13.860 1.00 97.19 316 ASN A O 1
ATOM 2425 N N . GLU A 1 317 ? 1.952 7.253 12.017 1.00 95.69 317 GLU A N 1
ATOM 2426 C CA . GLU A 1 317 ? 3.389 7.556 12.129 1.00 95.69 317 GLU A CA 1
ATOM 2427 C C . GLU A 1 317 ? 3.795 8.255 13.444 1.00 95.69 317 GLU A C 1
ATOM 2429 O O . GLU A 1 317 ? 4.969 8.240 13.823 1.00 95.69 317 GLU A O 1
ATOM 2434 N N . LYS A 1 318 ? 2.848 8.900 14.139 1.00 97.31 318 LYS A N 1
ATOM 2435 C CA . LYS A 1 318 ? 3.090 9.682 15.363 1.00 97.31 318 LYS A CA 1
ATOM 2436 C C . LYS A 1 318 ? 2.598 8.977 16.624 1.00 97.31 318 LYS A C 1
ATOM 2438 O O . LYS A 1 318 ? 3.255 9.054 17.660 1.00 97.31 318 LYS A O 1
ATOM 2443 N N . GLU A 1 319 ? 1.449 8.317 16.549 1.00 98.00 319 GLU A N 1
ATOM 2444 C CA . GLU A 1 319 ? 0.779 7.658 17.669 1.00 98.00 319 GLU A CA 1
ATOM 2445 C C . GLU A 1 319 ? 0.811 6.143 17.488 1.00 98.00 319 GLU A C 1
ATOM 2447 O O . GLU A 1 319 ? 0.485 5.629 16.422 1.00 98.00 319 GLU A O 1
ATOM 2452 N N . ASN A 1 320 ? 1.197 5.418 18.544 1.00 98.25 320 ASN A N 1
ATOM 2453 C CA . ASN A 1 320 ? 1.342 3.959 18.502 1.00 98.25 320 ASN A CA 1
ATOM 2454 C C . ASN A 1 320 ? 2.298 3.463 17.400 1.00 98.25 320 ASN A C 1
ATOM 2456 O O . ASN A 1 320 ? 2.088 2.402 16.814 1.00 98.25 320 ASN A O 1
ATOM 2460 N N . ARG A 1 321 ? 3.380 4.215 17.159 1.00 97.88 321 ARG A N 1
ATOM 2461 C CA . ARG A 1 321 ? 4.341 3.970 16.076 1.00 97.88 321 ARG A CA 1
ATOM 2462 C C . ARG A 1 321 ? 4.843 2.517 15.961 1.00 97.88 321 ARG A C 1
ATOM 2464 O O . ARG A 1 321 ? 4.819 2.012 14.849 1.00 97.88 321 ARG A O 1
ATOM 2471 N N . PRO A 1 322 ? 5.200 1.791 17.040 1.00 98.06 322 PRO A N 1
ATOM 2472 C CA . PRO A 1 322 ? 5.607 0.388 16.901 1.00 98.06 322 PRO A CA 1
ATOM 2473 C C . PRO A 1 322 ? 4.530 -0.523 16.288 1.00 98.06 322 PRO A C 1
ATOM 2475 O O . PRO A 1 322 ? 4.854 -1.439 15.540 1.00 98.06 322 PRO A O 1
ATOM 2478 N N . LEU A 1 323 ? 3.246 -0.268 16.575 1.00 97.88 323 LEU A N 1
ATOM 2479 C CA . LEU A 1 323 ? 2.133 -1.001 15.961 1.00 97.88 323 LEU A CA 1
ATOM 2480 C C . LEU A 1 323 ? 1.940 -0.581 14.501 1.00 97.88 323 LEU A C 1
ATOM 2482 O O . LEU A 1 323 ? 1.678 -1.430 13.657 1.00 97.88 323 LEU A O 1
ATOM 2486 N N . TYR A 1 324 ? 2.092 0.713 14.205 1.00 97.75 324 TYR A N 1
ATOM 2487 C CA . TYR A 1 324 ? 2.048 1.231 12.838 1.00 97.75 324 TYR A CA 1
ATOM 2488 C C . TYR A 1 324 ? 3.137 0.603 11.961 1.00 97.75 324 TYR A C 1
ATOM 2490 O O . TYR A 1 324 ? 2.830 0.095 10.886 1.00 97.75 324 TYR A O 1
ATOM 2498 N N . ASP A 1 325 ? 4.381 0.575 12.442 1.00 96.06 325 ASP A N 1
ATOM 2499 C CA . ASP A 1 325 ? 5.520 0.014 11.715 1.00 96.06 325 ASP A CA 1
ATOM 2500 C C . ASP A 1 325 ? 5.314 -1.489 11.437 1.00 96.06 325 ASP A C 1
ATOM 2502 O O . ASP A 1 325 ? 5.563 -1.947 10.321 1.00 96.06 325 ASP A O 1
ATOM 2506 N N . ALA A 1 326 ? 4.775 -2.242 12.407 1.00 96.19 326 ALA A N 1
ATOM 2507 C CA . ALA A 1 326 ? 4.426 -3.654 12.228 1.00 96.19 326 ALA A CA 1
ATOM 2508 C C . ALA A 1 326 ? 3.323 -3.862 11.173 1.00 96.19 326 ALA A C 1
ATOM 2510 O O . ALA A 1 326 ? 3.467 -4.699 10.283 1.00 96.19 326 ALA A O 1
ATOM 2511 N N . ILE A 1 327 ? 2.248 -3.066 11.217 1.00 94.25 327 ILE A N 1
ATOM 2512 C CA . ILE A 1 327 ? 1.173 -3.121 10.211 1.00 94.25 327 ILE A CA 1
ATOM 2513 C C . ILE A 1 327 ? 1.721 -2.774 8.822 1.00 94.25 327 ILE A C 1
ATOM 2515 O O . ILE A 1 327 ? 1.425 -3.466 7.851 1.00 94.25 327 ILE A O 1
ATOM 2519 N N . LEU A 1 328 ? 2.547 -1.732 8.711 1.00 93.06 328 LEU A N 1
ATOM 2520 C CA . LEU A 1 328 ? 3.141 -1.313 7.444 1.00 93.06 328 LEU A CA 1
ATOM 2521 C C . LEU A 1 328 ? 4.057 -2.398 6.863 1.00 93.06 328 LEU A C 1
ATOM 2523 O O . LEU A 1 328 ? 4.035 -2.650 5.658 1.00 93.06 328 LEU A O 1
ATOM 2527 N N . GLN A 1 329 ? 4.837 -3.069 7.713 1.00 91.00 329 GLN A N 1
ATOM 2528 C CA . GLN A 1 329 ? 5.647 -4.212 7.308 1.00 91.00 329 GLN A CA 1
ATOM 2529 C C . GLN A 1 329 ? 4.778 -5.374 6.816 1.00 91.00 329 GLN A C 1
ATOM 2531 O O . GLN A 1 329 ? 5.090 -5.959 5.781 1.00 91.00 329 GLN A O 1
ATOM 2536 N N . ASN A 1 330 ? 3.677 -5.680 7.503 1.00 89.12 330 ASN A N 1
ATOM 2537 C CA . ASN A 1 330 ? 2.744 -6.721 7.081 1.00 89.12 330 ASN A CA 1
ATOM 2538 C C . ASN A 1 330 ? 2.067 -6.390 5.746 1.00 89.12 330 ASN A C 1
ATOM 2540 O O . ASN A 1 330 ? 1.965 -7.267 4.892 1.00 89.12 330 ASN A O 1
ATOM 2544 N N . ILE A 1 331 ? 1.670 -5.130 5.525 1.00 86.31 331 ILE A N 1
ATOM 2545 C CA . ILE A 1 331 ? 1.156 -4.671 4.226 1.00 86.31 331 ILE A CA 1
ATOM 2546 C C . ILE A 1 331 ? 2.204 -4.937 3.140 1.00 86.31 331 ILE A C 1
ATOM 2548 O O . ILE A 1 331 ? 1.898 -5.601 2.156 1.00 86.31 331 ILE A O 1
ATOM 2552 N N . ARG A 1 332 ? 3.456 -4.507 3.348 1.00 85.00 332 ARG A N 1
ATOM 2553 C CA . ARG A 1 332 ? 4.559 -4.716 2.389 1.00 85.00 332 ARG A CA 1
ATOM 2554 C C . ARG A 1 332 ? 4.874 -6.191 2.131 1.00 85.00 332 ARG A C 1
ATOM 2556 O O . ARG A 1 332 ? 5.248 -6.549 1.020 1.00 85.00 332 ARG A O 1
ATOM 2563 N N . ARG A 1 333 ? 4.751 -7.050 3.144 1.00 82.06 333 ARG A N 1
ATOM 2564 C CA . ARG A 1 333 ? 4.901 -8.502 2.973 1.00 82.06 333 ARG A CA 1
ATOM 2565 C C . ARG A 1 333 ? 3.750 -9.076 2.157 1.00 82.06 333 ARG A C 1
ATOM 2567 O O . ARG A 1 333 ? 4.008 -9.799 1.215 1.00 82.06 333 ARG A O 1
ATOM 2574 N N . SER A 1 334 ? 2.511 -8.664 2.436 1.00 76.69 334 SER A N 1
ATOM 2575 C CA . SER A 1 334 ? 1.327 -9.117 1.687 1.00 76.69 334 SER A CA 1
ATOM 2576 C C . SER A 1 334 ? 1.294 -8.667 0.223 1.00 76.69 334 SER A C 1
ATOM 2578 O O . SER A 1 334 ? 0.470 -9.148 -0.543 1.00 76.69 334 SER A O 1
ATOM 2580 N N . THR A 1 335 ? 2.155 -7.718 -0.155 1.00 71.38 335 THR A N 1
ATOM 2581 C CA . THR A 1 335 ? 2.285 -7.226 -1.532 1.00 71.38 335 THR A CA 1
ATOM 2582 C C . THR A 1 335 ? 3.383 -7.925 -2.321 1.00 71.38 335 THR A C 1
ATOM 2584 O O . THR A 1 335 ? 3.463 -7.722 -3.527 1.00 71.38 335 THR A O 1
ATOM 2587 N N . LYS A 1 336 ? 4.242 -8.704 -1.655 1.00 67.31 336 LYS A N 1
ATOM 2588 C CA . LYS A 1 336 ? 5.156 -9.617 -2.333 1.00 67.31 336 LYS A CA 1
ATOM 2589 C C . LYS A 1 336 ? 4.360 -10.884 -2.609 1.00 67.31 336 LYS A C 1
ATOM 2591 O O . LYS A 1 336 ? 4.025 -11.612 -1.682 1.00 67.31 336 LYS A O 1
ATOM 2596 N N . PHE A 1 337 ? 3.963 -11.056 -3.858 1.00 61.62 337 PHE A N 1
ATOM 2597 C CA . PHE A 1 337 ? 3.475 -12.344 -4.328 1.00 61.62 337 PHE A CA 1
ATOM 2598 C C . PHE A 1 337 ? 4.700 -13.254 -4.430 1.00 61.62 337 PHE A C 1
ATOM 2600 O O . PHE A 1 337 ? 5.772 -12.751 -4.778 1.00 61.62 337 PHE A O 1
ATOM 2607 N N . GLY A 1 338 ? 4.555 -14.523 -4.042 1.00 57.16 338 GLY A N 1
ATOM 2608 C CA . GLY A 1 338 ? 5.618 -15.514 -4.209 1.00 57.16 338 GLY A CA 1
ATOM 2609 C C . GLY A 1 338 ? 6.099 -15.552 -5.657 1.00 57.16 338 GLY A C 1
ATOM 2610 O O . GLY A 1 338 ? 5.433 -15.041 -6.560 1.00 57.16 338 GLY A O 1
ATOM 2611 N N . GLU A 1 339 ? 7.288 -16.080 -5.883 1.00 58.75 339 GLU A N 1
ATOM 2612 C CA . GLU A 1 339 ? 7.800 -16.255 -7.241 1.00 58.75 339 GLU A CA 1
ATOM 2613 C C . GLU A 1 339 ? 7.193 -17.528 -7.840 1.00 58.75 339 GLU A C 1
ATOM 2615 O O . GLU A 1 339 ? 6.993 -18.502 -7.129 1.00 58.75 339 GLU A O 1
ATOM 2620 N N . ASP A 1 340 ? 6.873 -17.520 -9.131 1.00 59.78 340 ASP A N 1
ATOM 2621 C CA . ASP A 1 340 ? 6.624 -18.751 -9.889 1.00 59.78 340 ASP A CA 1
ATOM 2622 C C . ASP A 1 340 ? 7.994 -19.243 -10.383 1.00 59.78 340 ASP A C 1
ATOM 2624 O O . ASP A 1 340 ? 8.508 -18.783 -11.409 1.00 59.78 340 ASP A O 1
ATOM 2628 N N . GLN A 1 341 ? 8.670 -20.049 -9.566 1.00 59.88 341 GLN A N 1
ATOM 2629 C CA . GLN A 1 341 ? 10.030 -20.519 -9.818 1.00 59.88 341 GLN A CA 1
ATOM 2630 C C . GLN A 1 341 ? 10.060 -21.661 -10.834 1.00 59.88 341 GLN A C 1
ATOM 2632 O O . GLN A 1 341 ? 11.069 -21.818 -11.527 1.00 59.88 341 GLN A O 1
ATOM 2637 N N . ASP A 1 342 ? 8.990 -22.452 -10.944 1.00 66.56 342 ASP A N 1
ATOM 2638 C CA . ASP A 1 342 ? 8.908 -23.572 -11.887 1.00 66.56 342 ASP A CA 1
ATOM 2639 C C . ASP A 1 342 ? 8.231 -23.223 -13.227 1.00 66.56 342 ASP A C 1
ATOM 2641 O O . ASP A 1 342 ? 8.291 -24.011 -14.177 1.00 66.56 342 ASP A O 1
ATOM 2645 N N . THR A 1 343 ? 7.733 -21.989 -13.352 1.00 61.09 343 THR A N 1
ATOM 2646 C CA . THR A 1 343 ? 7.118 -21.416 -14.558 1.00 61.09 343 THR A CA 1
ATOM 2647 C C . THR A 1 343 ? 5.835 -22.146 -14.974 1.00 61.09 343 THR A C 1
ATOM 2649 O O . THR A 1 343 ? 5.500 -22.194 -16.163 1.00 61.09 343 THR A O 1
ATOM 2652 N N . ASP A 1 344 ? 5.109 -22.751 -14.029 1.00 67.62 344 ASP A N 1
ATOM 2653 C CA . ASP A 1 344 ? 3.838 -23.428 -14.308 1.00 67.62 344 ASP A CA 1
ATOM 2654 C C . ASP A 1 344 ? 2.629 -22.467 -14.350 1.00 67.62 344 ASP A C 1
ATOM 2656 O O . ASP A 1 344 ? 1.506 -22.875 -14.681 1.00 67.62 344 ASP A O 1
ATOM 2660 N N . GLY A 1 345 ? 2.860 -21.179 -14.076 1.00 56.84 345 GLY A N 1
ATOM 2661 C CA . GLY A 1 345 ? 1.847 -20.132 -14.014 1.00 56.84 345 GLY A CA 1
ATOM 2662 C C . GLY A 1 345 ? 1.152 -20.022 -12.653 1.00 56.84 345 GLY A C 1
ATOM 2663 O O . GLY A 1 345 ? 0.212 -19.229 -12.518 1.00 56.84 345 GLY A O 1
ATOM 2664 N N . GLN A 1 346 ? 1.567 -20.797 -11.650 1.00 63.31 346 GLN A N 1
ATOM 2665 C CA . GLN A 1 346 ? 1.141 -20.695 -10.258 1.00 63.31 346 GLN A CA 1
ATOM 2666 C C . GLN A 1 346 ? 2.264 -20.072 -9.429 1.00 63.31 346 GLN A C 1
ATOM 2668 O O . GLN A 1 346 ? 3.441 -20.297 -9.653 1.00 63.31 346 GLN A O 1
ATOM 2673 N N . LEU A 1 347 ? 1.894 -19.247 -8.452 1.00 59.41 347 LEU A N 1
ATOM 2674 C CA . LEU A 1 347 ? 2.880 -18.710 -7.519 1.00 59.41 347 LEU A CA 1
ATOM 2675 C C . LEU A 1 347 ? 3.304 -19.845 -6.588 1.00 59.41 347 LEU A C 1
ATOM 2677 O O . LEU A 1 347 ? 2.427 -20.453 -5.961 1.00 59.41 347 LEU A O 1
ATOM 2681 N N . ASP A 1 348 ? 4.606 -20.092 -6.459 1.00 65.94 348 ASP A N 1
ATOM 2682 C CA . ASP A 1 348 ? 5.094 -21.014 -5.446 1.00 65.94 348 ASP A CA 1
ATOM 2683 C C . ASP A 1 348 ? 4.774 -20.418 -4.074 1.00 65.94 348 ASP A C 1
ATOM 2685 O O . ASP A 1 348 ? 5.026 -19.239 -3.804 1.00 65.94 348 ASP A O 1
ATOM 2689 N N . ASP A 1 349 ? 4.156 -21.222 -3.207 1.00 60.38 349 ASP A N 1
ATOM 2690 C CA . ASP A 1 349 ? 3.814 -20.847 -1.834 1.00 60.38 349 ASP A CA 1
ATOM 2691 C C . ASP A 1 349 ? 5.109 -20.738 -1.021 1.00 60.38 349 ASP A C 1
ATOM 2693 O O . ASP A 1 349 ? 5.340 -21.631 -0.213 1.00 60.38 349 ASP A O 1
ATOM 2697 N N . ASP A 1 350 ? 5.939 -19.704 -1.265 1.00 56.88 350 ASP A N 1
ATOM 2698 C CA . ASP A 1 350 ? 7.251 -19.425 -0.657 1.00 56.88 350 ASP A CA 1
ATOM 2699 C C . ASP A 1 350 ? 7.713 -20.623 0.174 1.00 56.88 350 ASP A C 1
ATOM 2701 O O . ASP A 1 350 ? 7.617 -20.585 1.412 1.00 56.88 350 ASP A O 1
ATOM 2705 N N . GLU A 1 351 ? 8.035 -21.749 -0.490 1.00 48.47 351 GLU A N 1
ATOM 2706 C CA . GLU A 1 351 ? 8.377 -22.963 0.237 1.00 48.47 351 GLU A CA 1
ATOM 2707 C C . GLU A 1 351 ? 9.609 -22.538 1.001 1.00 48.47 351 GLU A C 1
ATOM 2709 O O . GLU A 1 351 ? 10.635 -22.241 0.393 1.00 48.47 351 GLU A O 1
ATOM 2714 N N . LEU A 1 352 ? 9.444 -22.365 2.319 1.00 46.34 352 LEU A N 1
ATOM 2715 C CA . LEU A 1 352 ? 10.502 -22.026 3.247 1.00 46.34 352 LEU A CA 1
ATOM 2716 C C . LEU A 1 352 ? 11.633 -22.955 2.868 1.00 46.34 352 LEU A C 1
ATOM 2718 O O . LEU A 1 352 ? 11.546 -24.147 3.176 1.00 46.34 352 LEU A O 1
ATOM 2722 N N . VAL A 1 353 ? 12.616 -22.419 2.140 1.00 48.47 353 VAL A N 1
ATOM 2723 C CA . VAL A 1 353 ? 13.780 -23.164 1.703 1.00 48.47 353 VAL A CA 1
ATOM 2724 C C . VAL A 1 353 ? 14.478 -23.438 3.015 1.00 48.47 353 VAL A C 1
ATOM 2726 O O . VAL A 1 353 ? 15.180 -22.601 3.574 1.00 48.47 353 VAL A O 1
ATOM 2729 N N . GLY A 1 354 ? 14.089 -24.550 3.631 1.00 43.94 354 GLY A N 1
ATOM 2730 C CA . GLY A 1 354 ? 14.741 -25.075 4.792 1.00 43.94 354 GLY A CA 1
ATOM 2731 C C . GLY A 1 354 ? 16.120 -25.356 4.270 1.00 43.94 354 GLY A C 1
ATOM 2732 O O . GLY A 1 354 ? 16.257 -26.231 3.416 1.00 43.94 354 GLY A O 1
ATOM 2733 N N . ASP A 1 355 ? 17.080 -24.556 4.723 1.00 44.94 355 ASP A N 1
ATOM 2734 C CA . ASP A 1 355 ? 18.498 -24.816 4.575 1.00 44.94 355 ASP A CA 1
ATOM 2735 C C . ASP A 1 355 ? 18.719 -26.260 5.028 1.00 44.94 355 ASP A C 1
ATOM 2737 O O . ASP A 1 355 ? 18.808 -26.578 6.218 1.00 44.94 355 ASP A O 1
ATOM 2741 N N . GLY A 1 356 ? 18.656 -27.166 4.058 1.00 48.84 356 GLY A N 1
ATOM 2742 C CA . GLY A 1 356 ? 18.965 -28.563 4.217 1.00 48.84 356 GLY A CA 1
ATOM 2743 C C . GLY A 1 356 ? 20.467 -28.632 4.357 1.00 48.84 356 GLY A C 1
ATOM 2744 O O . GLY A 1 356 ? 21.163 -28.844 3.370 1.00 48.84 356 GLY A O 1
ATOM 2745 N N . ASP A 1 357 ? 20.943 -28.399 5.577 1.00 54.19 357 ASP A N 1
ATOM 2746 C CA . ASP A 1 357 ? 22.225 -28.907 6.037 1.00 54.19 357 ASP A CA 1
ATOM 2747 C C . ASP A 1 357 ? 22.202 -30.434 5.853 1.00 54.19 357 ASP A C 1
ATOM 2749 O O . ASP A 1 357 ? 21.606 -31.153 6.663 1.00 54.19 357 ASP A O 1
ATOM 2753 N N . ASP A 1 358 ? 22.844 -30.912 4.787 1.00 45.59 358 ASP A N 1
ATOM 2754 C CA . ASP A 1 358 ? 23.319 -32.292 4.633 1.00 45.59 358 ASP A CA 1
ATOM 2755 C C . ASP A 1 358 ? 24.844 -32.303 4.432 1.00 45.59 358 ASP A C 1
ATOM 2757 O O . ASP A 1 358 ? 25.345 -31.613 3.508 1.00 45.59 358 ASP A O 1
#

Secondary structure (DSSP, 8-state):
-------------------------------------------------EEEEEEEEEE--TTT--STTPPEEPTTS-EEEEEEEEE-EEEEEEHHHHHHHHHHHHHHHHHHHHHS-TT----HHHHHHHHHHHHHHHHHHHHH-SSHHHHHHHHHHHHHHHHHHHHHHHHHHHHHHHHHHHHHT-TTSS----S--EEEETTTTEEESPPPPEEEESEEEEEEEEE-PPBSS-SSTTTBT-SEEEEEEEEETTEEEEEEEEES--PPEEEEEEEEEEE-SSS-EEEEEEE-HHHHTTT--GGGPPP-TTS-EEESSSSSHHHHHHHHHHHHHHT-PPP-SS-SSS------------

Radius of gyration: 27.69 Å; Cα contacts (8 Å, |Δi|>4): 503; chains: 1; bounding box: 93×52×70 Å

Mean predicted aligned error: 15.13 Å

Organism: NCBI:txid1513793

Foldseek 3Di:
DDDDDDDPDPDPDDDDDDDPPPPPPPPDDDDDDDDDDDDPDDDPQPPPFKAWEAEFEAADDPPDDDAFQAFRQFPLRWTWRFKKAKWQKKWFAAPVLVVCVVVVVVVVLVVVCVPPDVVDDDDPVRLVVVLVVLVVVLVVVLVVDPDPVSNVVSVVVNVVVNVVSVVVSVVVVVVVVVVVVVSVVVPDQIDIQPRDTWMATNRNSAIPPHRDTDIHRFHFTQKMKIFQAQDCDDPPPVRHQFRMWIWTWGQAPNDIAIEIETHRGADIQMDGAPRGDGDHRVDHHYHYHYHHPNQLCVVQNCNPFDADPVRHGYHDCVGPNVSNVSSNVSNVVSSDFAYPPVPPPGHDPPPVPPPPPD